Protein 2EIS (pdb70)

Structure (mmCIF, N/CA/C/O backbone):
data_2EIS
#
_entry.id   2EIS
#
_cell.length_a   105.675
_cell.length_b   105.675
_cell.length_c   105.675
_cell.angle_alpha   90.00
_cell.angle_beta   90.00
_cell.angle_gamma   90.00
#
_symmetry.space_group_name_H-M   'P 21 3'
#
loop_
_entity.id
_entity.type
_entity.pdbx_description
1 polymer 'Hypothetical protein TTHB207'
2 non-polymer 'COENZYME A'
3 water water
#
loop_
_atom_site.group_PDB
_atom_site.id
_atom_site.type_symbol
_atom_site.label_atom_id
_atom_site.label_alt_id
_atom_site.label_comp_id
_atom_site.label_asym_id
_atom_site.label_entity_id
_atom_site.label_seq_id
_atom_site.pdbx_PDB_ins_code
_atom_site.Cartn_x
_atom_site.Cartn_y
_atom_site.Cartn_z
_atom_site.occupancy
_atom_site.B_iso_or_equiv
_atom_site.auth_seq_id
_atom_site.auth_comp_id
_atom_site.auth_asym_id
_atom_site.auth_atom_id
_atom_site.pdbx_PDB_model_num
ATOM 1 N N . GLU A 1 3 ? 27.808 -11.486 15.641 1.00 58.69 3 GLU A N 1
ATOM 2 C CA . GLU A 1 3 ? 27.555 -10.194 16.342 1.00 58.47 3 GLU A CA 1
ATOM 3 C C . GLU A 1 3 ? 26.971 -9.148 15.402 1.00 56.93 3 GLU A C 1
ATOM 4 O O . GLU A 1 3 ? 27.220 -9.164 14.196 1.00 57.13 3 GLU A O 1
ATOM 10 N N . THR A 1 4 ? 26.191 -8.236 15.971 1.00 54.19 4 THR A N 1
ATOM 11 C CA . THR A 1 4 ? 25.590 -7.147 15.216 1.00 51.82 4 THR A CA 1
ATOM 12 C C . THR A 1 4 ? 26.110 -5.876 15.872 1.00 51.87 4 THR A C 1
ATOM 13 O O . THR A 1 4 ? 25.980 -5.701 17.085 1.00 51.34 4 THR A O 1
ATOM 17 N N . ARG A 1 5 ? 26.716 -5.002 15.074 1.00 51.13 5 ARG A N 1
ATOM 18 C CA . ARG A 1 5 ? 27.272 -3.763 15.599 1.00 51.58 5 ARG A CA 1
ATOM 19 C C . ARG A 1 5 ? 26.766 -2.516 14.894 1.00 51.69 5 ARG A C 1
ATOM 20 O O . ARG A 1 5 ? 26.490 -2.523 13.694 1.00 51.02 5 ARG A O 1
ATOM 36 N N . VAL A 1 7 ? 27.501 1.888 15.313 1.00 47.19 7 VAL A N 1
ATOM 37 C CA . VAL A 1 7 ? 28.195 2.962 16.014 1.00 43.46 7 VAL A CA 1
ATOM 38 C C . VAL A 1 7 ? 27.477 4.259 15.707 1.00 41.54 7 VAL A C 1
ATOM 39 O O . VAL A 1 7 ? 26.981 4.453 14.599 1.00 42.08 7 VAL A O 1
ATOM 43 N N . TYR A 1 8 ? 27.408 5.144 16.692 1.00 37.43 8 TYR A N 1
ATOM 44 C CA . TYR A 1 8 ? 26.740 6.416 16.501 1.00 35.62 8 TYR A CA 1
ATOM 45 C C . TYR A 1 8 ? 27.473 7.530 17.218 1.00 32.61 8 TYR A C 1
ATOM 46 O O . TYR A 1 8 ? 27.994 7.338 18.317 1.00 31.28 8 TYR A O 1
ATOM 55 N N . PRO A 1 9 ? 27.551 8.706 16.587 1.00 29.99 9 PRO A N 1
ATOM 56 C CA . PRO A 1 9 ? 28.211 9.842 17.226 1.00 28.10 9 PRO A CA 1
ATOM 57 C C . PRO A 1 9 ? 27.014 10.400 18.014 1.00 26.45 9 PRO A C 1
ATOM 58 O O . PRO A 1 9 ? 25.884 10.292 17.549 1.00 27.23 9 PRO A O 1
ATOM 62 N N . VAL A 1 10 ? 27.223 10.971 19.187 1.00 24.47 10 VAL A N 1
ATOM 63 C CA . VAL A 1 10 ? 26.083 11.504 19.922 1.00 24.26 10 VAL A CA 1
ATOM 64 C C . VAL A 1 10 ? 25.918 12.994 19.654 1.00 22.96 10 VAL A C 1
ATOM 65 O O . VAL A 1 10 ? 26.696 13.807 20.150 1.00 23.42 10 VAL A O 1
ATOM 69 N N . PHE A 1 11 ? 24.904 13.343 18.863 1.00 22.69 11 PHE A N 1
ATOM 70 C CA . PHE A 1 11 ? 24.639 14.743 18.528 1.00 24.59 11 PHE A CA 1
ATOM 71 C C . PHE A 1 11 ? 23.520 15.354 19.387 1.00 24.39 11 PHE A C 1
ATOM 72 O O . PHE A 1 11 ? 22.749 14.633 20.019 1.00 23.57 11 PHE A O 1
ATOM 80 N N . PRO A 1 12 ? 23.430 16.699 19.432 1.00 24.18 12 PRO A N 1
ATOM 81 C CA . PRO A 1 12 ? 22.407 17.399 20.215 1.00 23.44 12 PRO A CA 1
ATOM 82 C C . PRO A 1 12 ? 20.989 16.845 20.058 1.00 22.59 12 PRO A C 1
ATOM 83 O O . PRO A 1 12 ? 20.257 16.720 21.035 1.00 23.56 12 PRO A O 1
ATOM 87 N N . GLY A 1 13 ? 20.614 16.503 18.831 1.00 22.28 13 GLY A N 1
ATOM 88 C CA . GLY A 1 13 ? 19.276 15.987 18.573 1.00 24.01 13 GLY A CA 1
ATOM 89 C C . GLY A 1 13 ? 18.890 14.690 19.276 1.00 25.66 13 GLY A C 1
ATOM 90 O O . GLY A 1 13 ? 17.709 14.344 19.332 1.00 24.82 13 GLY A O 1
ATOM 91 N N . GLU A 1 14 ? 19.873 13.981 19.824 1.00 25.84 14 GLU A N 1
ATOM 92 C CA . GLU A 1 14 ? 19.629 12.708 20.506 1.00 26.53 14 GLU A CA 1
ATOM 93 C C . GLU A 1 14 ? 19.788 12.847 22.021 1.00 25.53 14 GLU A C 1
ATOM 94 O O . GLU A 1 14 ? 19.674 11.869 22.760 1.00 25.29 14 GLU A O 1
ATOM 100 N N . THR A 1 15 ? 20.048 14.063 22.486 1.00 24.01 15 THR A N 1
ATOM 101 C CA . THR A 1 15 ? 20.243 14.285 23.910 1.00 24.71 15 THR A CA 1
ATOM 102 C C . THR A 1 15 ? 19.034 14.857 24.635 1.00 26.51 15 THR A C 1
ATOM 103 O O . THR A 1 15 ? 18.076 15.322 24.017 1.00 25.31 15 THR A O 1
ATOM 107 N N . ASN A 1 16 ? 19.100 14.795 25.961 1.00 26.28 16 ASN A N 1
ATOM 108 C CA . ASN A 1 16 ? 18.078 15.339 26.836 1.00 25.94 16 ASN A CA 1
ATOM 109 C C . ASN A 1 16 ? 18.608 16.733 27.151 1.00 26.17 16 ASN A C 1
ATOM 110 O O . ASN A 1 16 ? 19.649 17.131 26.632 1.00 25.41 16 ASN A O 1
ATOM 115 N N . HIS A 1 17 ? 17.912 17.468 28.006 1.00 26.79 17 HIS A N 1
ATOM 116 C CA . HIS A 1 17 ? 18.346 18.814 28.366 1.00 28.32 17 HIS A CA 1
ATOM 117 C C . HIS A 1 17 ? 19.612 18.861 29.214 1.00 28.20 17 HIS A C 1
ATOM 118 O O . HIS A 1 17 ? 20.135 19.942 29.473 1.00 27.17 17 HIS A O 1
ATOM 125 N N . TYR A 1 18 ? 20.107 17.704 29.650 1.00 27.96 18 TYR A N 1
ATOM 126 C CA . TYR A 1 18 ? 21.326 17.678 30.458 1.00 28.25 18 TYR A CA 1
ATOM 127 C C . TYR A 1 18 ? 22.562 17.586 29.573 1.00 28.90 18 TYR A C 1
ATOM 128 O O . TYR A 1 18 ? 23.684 17.721 30.057 1.00 29.18 18 TYR A O 1
ATOM 137 N N . GLY A 1 19 ? 22.364 17.327 28.286 1.00 27.92 19 GLY A N 1
ATOM 138 C CA . GLY A 1 19 ? 23.507 17.205 27.398 1.00 27.52 19 GLY A CA 1
ATOM 139 C C . GLY A 1 19 ? 24.040 15.782 27.341 1.00 26.87 19 GLY A C 1
ATOM 140 O O . GLY A 1 19 ? 25.196 15.549 26.972 1.00 27.16 19 GLY A O 1
ATOM 141 N N . THR A 1 20 ? 23.206 14.821 27.726 1.00 24.31 20 THR A N 1
ATOM 142 C CA . THR A 1 20 ? 23.599 13.419 27.673 1.00 23.70 20 THR A CA 1
ATOM 143 C C . THR A 1 20 ? 22.584 12.669 26.820 1.00 23.28 20 THR A C 1
ATOM 144 O O . THR A 1 20 ? 21.454 13.134 26.642 1.00 23.48 20 THR A O 1
ATOM 148 N N . LEU A 1 21 ? 22.995 11.521 26.285 1.00 22.51 21 LEU A N 1
ATOM 149 C CA . LEU A 1 21 ? 22.130 10.696 25.449 1.00 22.50 21 LEU A CA 1
ATOM 150 C C . LEU A 1 21 ? 20.835 10.368 26.186 1.00 23.22 21 LEU A C 1
ATOM 151 O O . LEU A 1 21 ? 20.866 9.815 27.297 1.00 21.83 21 LEU A O 1
ATOM 156 N N . PHE A 1 22 ? 19.700 10.689 25.567 1.00 23.47 22 PHE A N 1
ATOM 157 C CA . PHE A 1 22 ? 18.397 10.419 26.172 1.00 21.71 22 PHE A CA 1
ATOM 158 C C . PHE A 1 22 ? 18.170 8.917 26.317 1.00 22.91 22 PHE A C 1
ATOM 159 O O . PHE A 1 22 ? 18.436 8.141 25.394 1.00 21.89 22 PHE A O 1
ATOM 167 N N . GLY A 1 23 ? 17.655 8.512 27.475 1.00 21.51 23 GLY A N 1
ATOM 168 C CA . GLY A 1 23 ? 17.410 7.101 27.719 1.00 21.52 23 GLY A CA 1
ATOM 169 C C . GLY A 1 23 ? 16.458 6.449 26.735 1.00 22.80 23 GLY A C 1
ATOM 170 O O . GLY A 1 23 ? 16.637 5.286 26.368 1.00 21.97 23 GLY A O 1
ATOM 171 N N . GLY A 1 24 ? 15.435 7.188 26.307 1.00 21.82 24 GLY A N 1
ATOM 172 C CA . GLY A 1 24 ? 14.489 6.629 25.364 1.00 21.06 24 GLY A CA 1
ATOM 173 C C . GLY A 1 24 ? 15.194 6.308 24.063 1.00 22.87 24 GLY A C 1
ATOM 174 O O . GLY A 1 24 ? 14.865 5.335 23.378 1.00 22.99 24 GLY A O 1
ATOM 175 N N . THR A 1 25 ? 16.167 7.142 23.711 1.00 21.93 25 THR A N 1
ATOM 176 C CA . THR A 1 25 ? 16.919 6.924 22.494 1.00 23.14 25 THR A CA 1
ATOM 177 C C . THR A 1 25 ? 17.825 5.690 22.614 1.00 21.60 25 THR A C 1
ATOM 178 O O . THR A 1 25 ? 17.924 4.906 21.670 1.00 22.50 25 THR A O 1
ATOM 182 N N . VAL A 1 26 ? 18.484 5.489 23.753 1.00 21.46 26 VAL A N 1
ATOM 183 C CA . VAL A 1 26 ? 19.330 4.303 23.833 1.00 22.36 26 VAL A CA 1
ATOM 184 C C . VAL A 1 26 ? 18.449 3.050 23.743 1.00 20.83 26 VAL A C 1
ATOM 185 O O . VAL A 1 26 ? 18.848 2.060 23.130 1.00 20.72 26 VAL A O 1
ATOM 189 N N . LEU A 1 27 ? 17.250 3.097 24.328 1.00 20.55 27 LEU A N 1
ATOM 190 C CA . LEU A 1 27 ? 16.343 1.945 24.284 1.00 21.57 27 LEU A CA 1
ATOM 191 C C . LEU A 1 27 ? 15.938 1.631 22.853 1.00 21.51 27 LEU A C 1
ATOM 192 O O . LEU A 1 27 ? 15.863 0.466 22.460 1.00 21.84 27 LEU A O 1
ATOM 197 N N . ALA A 1 28 ? 15.666 2.676 22.074 1.00 20.03 28 ALA A N 1
ATOM 198 C CA . ALA A 1 28 ? 15.280 2.495 20.680 1.00 19.15 28 ALA A CA 1
ATOM 199 C C . ALA A 1 28 ? 16.427 1.905 19.849 1.00 19.51 28 ALA A C 1
ATOM 200 O O . ALA A 1 28 ? 16.202 1.050 18.984 1.00 19.79 28 ALA A O 1
ATOM 202 N N . TRP A 1 29 ? 17.649 2.367 20.105 1.00 18.89 29 TRP A N 1
ATOM 203 C CA . TRP A 1 29 ? 18.813 1.872 19.373 1.00 20.19 29 TRP A CA 1
ATOM 204 C C . TRP A 1 29 ? 19.111 0.411 19.728 1.00 20.81 29 TRP A C 1
ATOM 205 O O . TRP A 1 29 ? 19.457 -0.379 18.853 1.00 19.83 29 TRP A O 1
ATOM 224 N N . ASP A 1 31 ? 16.934 -1.823 20.821 1.00 22.72 31 ASP A N 1
ATOM 225 C CA . ASP A 1 31 ? 15.888 -2.641 20.232 1.00 22.14 31 ASP A CA 1
ATOM 226 C C . ASP A 1 31 ? 16.159 -2.830 18.748 1.00 23.40 31 ASP A C 1
ATOM 227 O O . ASP A 1 31 ? 15.999 -3.932 18.220 1.00 22.33 31 ASP A O 1
ATOM 232 N N . GLN A 1 32 ? 16.559 -1.756 18.072 1.00 22.78 32 GLN A N 1
ATOM 233 C CA . GLN A 1 32 ? 16.876 -1.850 16.657 1.00 23.91 32 GLN A CA 1
ATOM 234 C C . GLN A 1 32 ? 18.002 -2.857 16.452 1.00 22.69 32 GLN A C 1
ATOM 235 O O . GLN A 1 32 ? 17.963 -3.660 15.531 1.00 20.97 32 GLN A O 1
ATOM 241 N N . ALA A 1 33 ? 19.011 -2.796 17.314 1.00 22.69 33 ALA A N 1
ATOM 242 C CA . ALA A 1 33 ? 20.141 -3.715 17.226 1.00 24.53 33 ALA A CA 1
ATOM 243 C C . ALA A 1 33 ? 19.682 -5.165 17.411 1.00 24.13 33 ALA A C 1
ATOM 244 O O . ALA A 1 33 ? 20.096 -6.054 16.667 1.00 24.24 33 ALA A O 1
ATOM 246 N N . ALA A 1 34 ? 18.834 -5.397 18.412 1.00 24.67 34 ALA A N 1
ATOM 247 C CA . ALA A 1 34 ? 18.306 -6.733 18.694 1.00 22.43 34 ALA A CA 1
ATOM 248 C C . ALA A 1 34 ? 17.442 -7.191 17.526 1.00 22.94 34 ALA A C 1
ATOM 249 O O . ALA A 1 34 ? 17.475 -8.357 17.123 1.00 23.14 34 ALA A O 1
ATOM 251 N N . PHE A 1 35 ? 16.663 -6.264 16.981 1.00 22.79 35 PHE A N 1
ATOM 252 C CA . PHE A 1 35 ? 15.795 -6.565 15.850 1.00 24.09 35 PHE A CA 1
ATOM 253 C C . PHE A 1 35 ? 16.632 -7.075 14.675 1.00 24.84 35 PHE A C 1
ATOM 254 O O . PHE A 1 35 ? 16.256 -8.038 14.006 1.00 23.04 35 PHE A O 1
ATOM 262 N N . VAL A 1 36 ? 17.768 -6.428 14.429 1.00 23.87 36 VAL A N 1
ATOM 263 C CA . VAL A 1 36 ? 18.649 -6.830 13.331 1.00 24.92 36 VAL A CA 1
ATOM 264 C C . VAL A 1 36 ? 19.296 -8.194 13.575 1.00 25.00 36 VAL A C 1
ATOM 265 O O . VAL A 1 36 ? 19.275 -9.061 12.703 1.00 25.53 36 VAL A O 1
ATOM 269 N N . ALA A 1 37 ? 19.864 -8.384 14.760 1.00 25.34 37 ALA A N 1
ATOM 270 C CA . ALA A 1 37 ? 20.498 -9.655 15.101 1.00 26.46 37 ALA A CA 1
ATOM 271 C C . ALA A 1 37 ? 19.499 -10.818 15.041 1.00 27.04 37 ALA A C 1
ATOM 272 O O . ALA A 1 37 ? 19.843 -11.917 14.598 1.00 27.34 37 ALA A O 1
ATOM 274 N N . ALA A 1 38 ? 18.265 -10.577 15.481 1.00 26.46 38 ALA A N 1
ATOM 275 C CA . ALA A 1 38 ? 17.242 -11.618 15.470 1.00 26.69 38 ALA A CA 1
ATOM 276 C C . ALA A 1 38 ? 16.816 -11.952 14.045 1.00 28.40 38 ALA A C 1
ATOM 277 O O . ALA A 1 38 ? 16.613 -13.120 13.709 1.00 26.02 38 ALA A O 1
ATOM 279 N N . THR A 1 39 ? 16.677 -10.927 13.207 1.00 28.76 39 THR A N 1
ATOM 280 C CA . THR A 1 39 ? 16.281 -11.143 11.820 1.00 30.49 39 THR A CA 1
ATOM 281 C C . THR A 1 39 ? 17.346 -11.978 11.111 1.00 31.32 39 THR A C 1
ATOM 282 O O . THR A 1 39 ? 17.031 -12.877 10.331 1.00 31.54 39 THR A O 1
ATOM 286 N N . ARG A 1 40 ? 18.607 -11.673 11.392 1.00 31.90 40 ARG A N 1
ATOM 287 C CA . ARG A 1 40 ? 19.724 -12.391 10.794 1.00 35.47 40 ARG A CA 1
ATOM 288 C C . ARG A 1 40 ? 19.701 -13.874 11.149 1.00 36.33 40 ARG A C 1
ATOM 289 O O . ARG A 1 40 ? 20.023 -14.726 10.323 1.00 36.80 40 ARG A O 1
ATOM 297 N N . HIS A 1 41 ? 19.333 -14.182 12.385 1.00 36.79 41 HIS A N 1
ATOM 298 C CA . HIS A 1 41 ? 19.292 -15.569 12.815 1.00 36.32 41 HIS A CA 1
ATOM 299 C C . HIS A 1 41 ? 18.072 -16.307 12.285 1.00 34.54 41 HIS A C 1
ATOM 300 O O . HIS A 1 41 ? 18.194 -17.393 11.728 1.00 33.98 41 HIS A O 1
ATOM 307 N N . ALA A 1 42 ? 16.897 -15.712 12.464 1.00 34.04 42 ALA A N 1
ATOM 308 C CA . ALA A 1 42 ? 15.647 -16.328 12.030 1.00 33.30 42 ALA A CA 1
ATOM 309 C C . ALA A 1 42 ? 15.465 -16.388 10.523 1.00 34.02 42 ALA A C 1
ATOM 310 O O . ALA A 1 42 ? 14.745 -17.251 10.015 1.00 32.53 42 ALA A O 1
ATOM 312 N N . ARG A 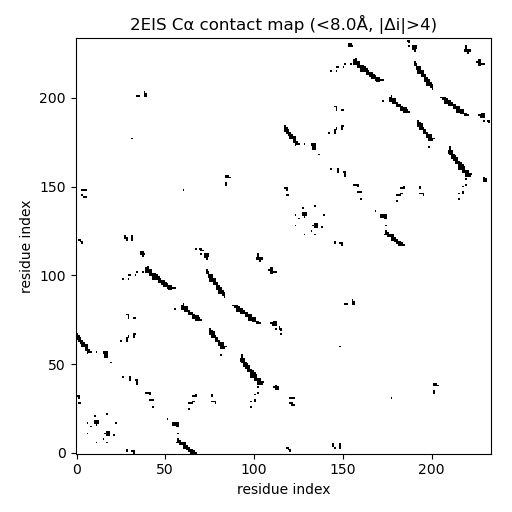1 43 ? 16.104 -15.470 9.806 1.00 33.48 43 ARG A N 1
ATOM 313 C CA . ARG A 1 43 ? 15.976 -15.431 8.356 1.00 34.45 43 ARG A CA 1
ATOM 314 C C . ARG A 1 43 ? 14.510 -15.218 7.973 1.00 34.00 43 ARG A C 1
ATOM 315 O O . ARG A 1 43 ? 14.033 -15.739 6.964 1.00 33.21 43 ARG A O 1
ATOM 323 N N . LYS A 1 44 ? 13.795 -14.459 8.798 1.00 32.58 44 LYS A N 1
ATOM 324 C CA . LYS A 1 44 ? 12.399 -14.144 8.533 1.00 32.94 44 LYS A CA 1
ATOM 325 C C . LYS A 1 44 ? 11.981 -12.941 9.369 1.00 30.94 44 LYS A C 1
ATOM 326 O O . LYS A 1 44 ? 12.777 -12.404 10.139 1.00 29.65 44 LYS A O 1
ATOM 332 N N . LYS A 1 45 ? 10.737 -12.509 9.210 1.00 29.20 45 LYS A N 1
ATOM 333 C CA . LYS A 1 45 ? 10.250 -11.362 9.960 1.00 29.95 45 LYS A CA 1
ATOM 334 C C . LYS A 1 45 ? 10.160 -11.656 11.453 1.00 29.41 45 LYS A C 1
ATOM 335 O O . LYS A 1 45 ? 9.721 -12.738 11.854 1.00 28.24 45 LYS A O 1
ATOM 341 N N . VAL A 1 46 ? 10.581 -10.688 12.265 1.00 27.96 46 VAL A N 1
ATOM 342 C CA . VAL A 1 46 ? 10.538 -10.817 13.717 1.00 27.85 46 VAL A CA 1
ATOM 343 C C . VAL A 1 46 ? 9.921 -9.576 14.359 1.00 27.69 46 VAL A C 1
ATOM 344 O O . VAL A 1 46 ? 9.828 -8.516 13.732 1.00 28.04 46 VAL A O 1
ATOM 348 N N . VAL A 1 47 ? 9.493 -9.724 15.609 1.00 25.79 47 VAL A N 1
ATOM 349 C CA . VAL A 1 47 ? 8.908 -8.628 16.374 1.00 24.18 47 VAL A CA 1
ATOM 350 C C . VAL A 1 47 ? 9.449 -8.706 17.787 1.00 23.87 47 VAL A C 1
ATOM 351 O O . VAL A 1 47 ? 9.837 -9.784 18.246 1.00 24.00 47 VAL A O 1
ATOM 355 N N . THR A 1 48 ? 9.498 -7.568 18.471 1.00 22.67 48 THR A N 1
ATOM 356 C CA . THR A 1 48 ? 9.966 -7.546 19.848 1.00 23.17 48 THR A CA 1
ATOM 357 C C . THR A 1 48 ? 8.757 -7.867 20.726 1.00 22.47 48 THR A C 1
ATOM 358 O O . THR A 1 48 ? 7.713 -7.245 20.580 1.00 21.67 48 THR A O 1
ATOM 362 N N . VAL A 1 49 ? 8.889 -8.834 21.628 1.00 22.12 49 VAL A N 1
ATOM 363 C CA . VAL A 1 49 ? 7.766 -9.179 22.490 1.00 23.21 49 VAL A CA 1
ATOM 364 C C . VAL A 1 49 ? 8.067 -8.862 23.935 1.00 24.08 49 VAL A C 1
ATOM 365 O O . VAL A 1 49 ? 7.164 -8.663 24.747 1.00 25.56 49 VAL A O 1
ATOM 369 N N . HIS A 1 50 ? 9.348 -8.772 24.255 1.00 24.23 50 HIS A N 1
ATOM 370 C CA . HIS A 1 50 ? 9.726 -8.548 25.634 1.00 24.43 50 HIS A CA 1
ATOM 371 C C . HIS A 1 50 ? 11.106 -7.935 25.778 1.00 24.62 50 HIS A C 1
ATOM 372 O O . HIS A 1 50 ? 11.992 -8.170 24.962 1.00 24.95 50 HIS A O 1
ATOM 379 N N . ALA A 1 51 ? 11.271 -7.147 26.829 1.00 25.25 51 ALA A N 1
ATOM 380 C CA . ALA A 1 51 ? 12.554 -6.538 27.143 1.00 28.43 51 ALA A CA 1
ATOM 381 C C . ALA A 1 51 ? 12.706 -6.670 28.654 1.00 30.48 51 ALA A C 1
ATOM 382 O O . ALA A 1 51 ? 11.739 -6.498 29.397 1.00 28.57 51 ALA A O 1
ATOM 384 N N . ASP A 1 52 ? 13.902 -7.001 29.120 1.00 33.92 52 ASP A N 1
ATOM 385 C CA . ASP A 1 52 ? 14.107 -7.096 30.559 1.00 36.72 52 ASP A CA 1
ATOM 386 C C . ASP A 1 52 ? 15.493 -6.656 30.973 1.00 36.87 52 ASP A C 1
ATOM 387 O O . ASP A 1 52 ? 16.414 -6.580 30.163 1.00 39.91 52 ASP A O 1
ATOM 392 N N . ALA A 1 53 ? 15.621 -6.339 32.251 1.00 37.33 53 ALA A N 1
ATOM 393 C CA . ALA A 1 53 ? 16.884 -5.935 32.831 1.00 36.71 53 ALA A CA 1
ATOM 394 C C . ALA A 1 53 ? 17.733 -4.960 32.015 1.00 36.98 53 ALA A C 1
ATOM 395 O O . ALA A 1 53 ? 18.889 -5.267 31.685 1.00 38.03 53 ALA A O 1
ATOM 397 N N . VAL A 1 54 ? 17.179 -3.799 31.676 1.00 32.34 54 VAL A N 1
ATOM 398 C CA . VAL A 1 54 ? 17.979 -2.812 30.969 1.00 29.78 54 VAL A CA 1
ATOM 399 C C . VAL A 1 54 ? 18.571 -1.919 32.055 1.00 28.28 54 VAL A C 1
ATOM 400 O O . VAL A 1 54 ? 17.836 -1.324 32.840 1.00 27.82 54 VAL A O 1
ATOM 404 N N . ASP A 1 55 ? 19.896 -1.847 32.126 1.00 25.33 55 ASP A N 1
ATOM 405 C CA . ASP A 1 55 ? 20.530 -1.008 33.130 1.00 25.85 55 ASP A CA 1
ATOM 406 C C . ASP A 1 55 ? 21.313 0.128 32.490 1.00 25.40 55 ASP A C 1
ATOM 407 O O . ASP A 1 55 ? 22.083 -0.089 31.551 1.00 23.69 55 ASP A O 1
ATOM 412 N N . PHE A 1 56 ? 21.097 1.337 32.994 1.00 25.25 56 PHE A N 1
ATOM 413 C CA . PHE A 1 56 ? 21.808 2.510 32.502 1.00 26.63 56 PHE A CA 1
ATOM 414 C C . PHE A 1 56 ? 22.832 2.784 33.589 1.00 27.66 56 PHE A C 1
ATOM 415 O O . PHE A 1 56 ? 22.533 3.416 34.601 1.00 28.17 56 PHE A O 1
ATOM 423 N N . LYS A 1 57 ? 24.042 2.285 33.370 1.00 27.82 57 LYS A N 1
ATOM 424 C CA . LYS A 1 57 ? 25.123 2.407 34.334 1.00 30.45 57 LYS A CA 1
ATOM 425 C C . LYS A 1 57 ? 25.841 3.737 34.373 1.00 29.65 57 LYS A C 1
ATOM 426 O O . LYS A 1 57 ? 26.095 4.275 35.448 1.00 31.13 57 LYS A O 1
ATOM 432 N N . ARG A 1 58 ? 26.178 4.269 33.207 1.00 29.43 58 ARG A N 1
ATOM 433 C CA . ARG A 1 58 ? 26.889 5.536 33.154 1.00 29.20 58 ARG A CA 1
ATOM 434 C C . ARG A 1 58 ? 26.314 6.451 32.076 1.00 27.89 58 ARG A C 1
ATOM 435 O O . ARG A 1 58 ? 25.842 5.986 31.040 1.00 27.02 58 ARG A O 1
ATOM 443 N N . PRO A 1 59 ? 26.335 7.771 32.317 1.00 27.35 59 PRO A N 1
ATOM 444 C CA . PRO A 1 59 ? 25.802 8.721 31.336 1.00 27.90 59 PRO A CA 1
ATOM 445 C C . PRO A 1 59 ? 26.652 8.783 30.072 1.00 27.74 59 PRO A C 1
ATOM 446 O O . PRO A 1 59 ? 27.855 8.522 30.109 1.00 27.51 59 PRO A O 1
ATOM 450 N N . VA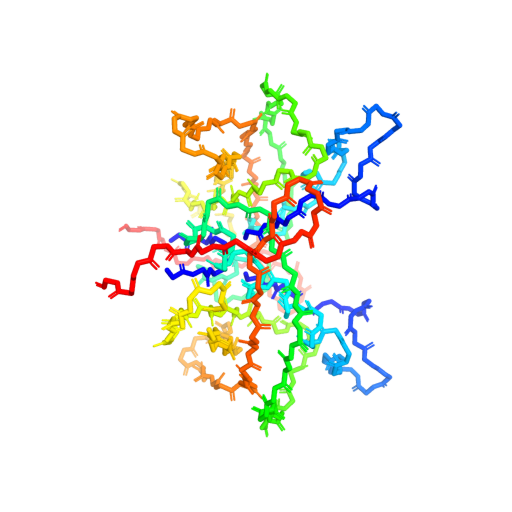L A 1 60 ? 26.010 9.099 28.952 1.00 27.19 60 VAL A N 1
ATOM 451 C CA . VAL A 1 60 ? 26.706 9.212 27.675 1.00 26.49 60 VAL A CA 1
ATOM 452 C C . VAL A 1 60 ? 26.683 10.679 27.263 1.00 26.74 60 VAL A C 1
ATOM 453 O O . VAL A 1 60 ? 25.656 11.205 26.834 1.00 24.61 60 VAL A O 1
ATOM 457 N N . PRO A 1 61 ? 27.828 11.361 27.389 1.00 27.00 61 PRO A N 1
ATOM 458 C CA . PRO A 1 61 ? 27.936 12.777 27.037 1.00 25.82 61 PRO A CA 1
ATOM 459 C C . PRO A 1 61 ? 27.782 13.139 25.565 1.00 25.25 61 PRO A C 1
ATOM 460 O O . PRO A 1 61 ? 28.059 12.344 24.667 1.00 23.67 61 PRO A O 1
ATOM 464 N N . LEU A 1 62 ? 27.329 14.366 25.343 1.00 26.00 62 LEU A N 1
ATOM 465 C CA . LEU A 1 62 ? 27.154 14.904 24.003 1.00 25.79 62 LEU A CA 1
ATOM 466 C C . LEU A 1 62 ? 28.532 14.771 23.343 1.00 25.42 62 LEU A C 1
ATOM 467 O O . LEU A 1 62 ? 29.548 15.045 23.983 1.00 24.84 62 LEU A O 1
ATOM 472 N N . GLY A 1 63 ? 28.569 14.335 22.089 1.00 24.96 63 GLY A N 1
ATOM 473 C CA . GLY A 1 63 ? 29.839 14.213 21.388 1.00 25.91 63 GLY A CA 1
ATOM 474 C C . GLY A 1 63 ? 30.572 12.895 21.552 1.00 28.14 63 GLY A C 1
ATOM 475 O O . GLY A 1 63 ? 31.617 12.675 20.942 1.00 28.29 63 GLY A O 1
ATOM 476 N N . ALA A 1 64 ? 30.038 12.010 22.381 1.00 27.13 64 ALA A N 1
ATOM 477 C CA . ALA A 1 64 ? 30.679 10.723 22.576 1.00 27.88 64 ALA A CA 1
ATOM 478 C C . ALA A 1 64 ? 30.361 9.831 21.393 1.00 28.40 64 ALA A C 1
ATOM 479 O O . ALA A 1 64 ? 29.383 10.060 20.674 1.00 27.78 64 ALA A O 1
ATOM 481 N N . ILE A 1 65 ? 31.208 8.830 21.181 1.00 27.15 65 ILE A N 1
ATOM 482 C CA . ILE A 1 65 ? 30.986 7.853 20.131 1.00 26.85 65 ILE A CA 1
ATOM 483 C C . ILE A 1 65 ? 30.578 6.601 20.899 1.00 26.81 65 ILE A C 1
ATOM 484 O O . ILE A 1 65 ? 31.269 6.188 21.834 1.00 26.10 65 ILE A O 1
ATOM 489 N N . VAL A 1 66 ? 29.447 6.010 20.534 1.00 25.97 66 VAL A N 1
ATOM 490 C CA . VAL A 1 66 ? 28.995 4.812 21.226 1.00 26.11 66 VAL A CA 1
ATOM 491 C C . VAL A 1 66 ? 28.880 3.647 20.264 1.00 26.30 66 VAL A C 1
ATOM 492 O O . VAL A 1 66 ? 28.578 3.820 19.079 1.00 27.12 66 VAL A O 1
ATOM 496 N N . GLU A 1 67 ? 29.140 2.453 20.771 1.00 25.61 67 GLU A N 1
ATOM 497 C CA . GLU A 1 67 ? 29.039 1.272 19.941 1.00 26.85 67 GLU A CA 1
ATOM 498 C C . GLU A 1 67 ? 28.053 0.318 20.588 1.00 26.54 67 GLU A C 1
ATOM 499 O O . GLU A 1 67 ? 28.134 0.029 21.782 1.00 25.56 67 GLU A O 1
ATOM 505 N N . LEU A 1 68 ? 27.103 -0.140 19.790 1.00 26.84 68 LEU A N 1
ATOM 506 C CA . LEU A 1 68 ? 26.086 -1.071 20.242 1.00 27.53 68 LEU A CA 1
ATOM 507 C C . LEU A 1 68 ? 26.482 -2.440 19.725 1.00 27.83 68 LEU A C 1
ATOM 508 O O . LEU A 1 68 ? 26.835 -2.577 18.555 1.00 27.49 68 LEU A O 1
ATOM 513 N N . VAL A 1 69 ? 26.444 -3.448 20.591 1.00 26.85 69 VAL A N 1
ATOM 514 C CA . VAL A 1 69 ? 26.768 -4.800 20.162 1.00 27.78 69 VAL A CA 1
ATOM 515 C C . VAL A 1 69 ? 25.658 -5.733 20.626 1.00 26.80 69 VAL A C 1
ATOM 516 O O . VAL A 1 69 ? 25.369 -5.831 21.816 1.00 26.93 69 VAL A O 1
ATOM 520 N N . ALA A 1 70 ? 25.020 -6.400 19.673 1.00 26.45 70 ALA A N 1
ATOM 521 C CA . ALA A 1 70 ? 23.937 -7.319 19.992 1.00 27.52 70 ALA A CA 1
ATOM 522 C C . ALA A 1 70 ? 24.376 -8.753 19.726 1.00 28.74 70 ALA A C 1
ATOM 523 O O . ALA A 1 70 ? 24.959 -9.051 18.681 1.00 26.93 70 ALA A O 1
ATOM 525 N N . ARG A 1 71 ? 24.101 -9.632 20.684 1.00 29.35 71 ARG A N 1
ATOM 526 C CA . ARG A 1 71 ? 24.456 -11.032 20.556 1.00 32.02 71 ARG A CA 1
ATOM 527 C C . ARG A 1 71 ? 23.315 -11.955 20.992 1.00 31.64 71 ARG A C 1
ATOM 528 O O . ARG A 1 71 ? 22.708 -11.774 22.054 1.00 28.46 71 ARG A O 1
ATOM 536 N N . LEU A 1 72 ? 23.029 -12.939 20.145 1.00 31.92 72 LEU A N 1
ATOM 537 C CA . LEU A 1 72 ? 21.994 -13.930 20.398 1.00 34.60 72 LEU A CA 1
ATOM 538 C C . LEU A 1 72 ? 22.492 -14.779 21.571 1.00 35.22 72 LEU A C 1
ATOM 539 O O . LEU A 1 72 ? 23.563 -15.375 21.494 1.00 35.92 72 LEU A O 1
ATOM 544 N N . LYS A 1 73 ? 21.723 -14.825 22.655 1.00 35.74 73 LYS A N 1
ATOM 545 C CA . LYS A 1 73 ? 22.128 -15.576 23.840 1.00 36.38 73 LYS A CA 1
ATOM 546 C C . LYS A 1 73 ? 21.454 -16.924 23.998 1.00 37.68 73 LYS A C 1
ATOM 547 O O . LYS A 1 73 ? 22.038 -17.854 24.550 1.00 37.67 73 LYS A O 1
ATOM 553 N N . GLU A 1 74 ? 20.219 -17.031 23.531 1.00 38.54 74 GLU A N 1
ATOM 554 C CA . GLU A 1 74 ? 19.503 -18.289 23.637 1.00 39.05 74 GLU A CA 1
ATOM 555 C C . GLU A 1 74 ? 18.327 -18.316 22.682 1.00 37.36 74 GLU A C 1
ATOM 556 O O . GLU A 1 74 ? 17.803 -17.271 22.290 1.00 36.90 74 GLU A O 1
ATOM 562 N N . VAL A 1 75 ? 17.924 -19.522 22.306 1.00 34.58 75 VAL A N 1
ATOM 563 C CA . VAL A 1 75 ? 16.820 -19.711 21.385 1.00 34.27 75 VAL A CA 1
ATOM 564 C C . VAL A 1 75 ? 15.840 -20.742 21.923 1.00 34.43 75 VAL A C 1
ATOM 565 O O . VAL A 1 75 ? 16.250 -21.764 22.466 1.00 33.17 75 VAL A O 1
ATOM 569 N N . GLY A 1 76 ? 14.549 -20.459 21.775 1.00 33.71 76 GLY A N 1
ATOM 570 C CA . GLY A 1 76 ? 13.522 -21.385 22.223 1.00 34.48 76 GLY A CA 1
ATOM 571 C C . GLY A 1 76 ? 13.021 -22.098 20.985 1.00 33.45 76 GLY A C 1
ATOM 572 O O . GLY A 1 76 ? 13.766 -22.851 20.362 1.00 34.54 76 GLY A O 1
ATOM 573 N N . ARG A 1 77 ? 11.767 -21.865 20.617 1.00 32.98 77 ARG A N 1
ATOM 574 C CA . ARG A 1 77 ? 11.219 -22.472 19.411 1.00 33.32 77 ARG A CA 1
ATOM 575 C C . ARG A 1 77 ? 11.055 -21.390 18.344 1.00 32.06 77 ARG A C 1
ATOM 576 O O . ARG A 1 77 ? 11.614 -21.489 17.254 1.00 32.65 77 ARG A O 1
ATOM 584 N N . THR A 1 78 ? 10.282 -20.358 18.662 1.00 30.74 78 THR A N 1
ATOM 585 C CA . THR A 1 78 ? 10.075 -19.263 17.724 1.00 29.13 78 THR A CA 1
ATOM 586 C C . THR A 1 78 ? 10.675 -17.982 18.297 1.00 29.60 78 THR A C 1
ATOM 587 O O . THR A 1 78 ? 10.778 -16.973 17.601 1.00 28.18 78 THR A O 1
ATOM 591 N N . SER A 1 79 ? 11.082 -18.040 19.565 1.00 29.17 79 SER A N 1
ATOM 592 C CA . SER A 1 79 ? 11.637 -16.877 20.244 1.00 28.58 79 SER A CA 1
ATOM 593 C C . SER A 1 79 ? 13.159 -16.888 20.358 1.00 28.35 79 SER A C 1
ATOM 594 O O . SER A 1 79 ? 13.797 -17.939 20.311 1.00 28.32 79 SER A O 1
ATOM 605 N N . ARG A 1 81 ? 16.464 -14.686 22.504 1.00 25.56 81 ARG A N 1
ATOM 606 C CA . ARG A 1 81 ? 16.849 -13.705 23.501 1.00 25.70 81 ARG A CA 1
ATOM 607 C C . ARG A 1 81 ? 18.176 -13.106 23.064 1.00 26.26 81 ARG A C 1
ATOM 608 O O . ARG A 1 81 ? 19.160 -13.825 22.861 1.00 26.15 81 ARG A O 1
ATOM 616 N N . VAL A 1 82 ? 18.186 -11.789 22.900 1.00 25.12 82 VAL A N 1
ATOM 617 C CA . VAL A 1 82 ? 19.378 -11.070 22.477 1.00 25.42 82 VAL A CA 1
ATOM 618 C C . VAL A 1 82 ? 19.823 -10.097 23.552 1.00 25.70 82 VAL A C 1
ATOM 619 O O . VAL A 1 82 ? 19.013 -9.341 24.101 1.00 24.13 82 VAL A O 1
ATOM 623 N N . GLU A 1 83 ? 21.117 -10.123 23.848 1.00 25.56 83 GLU A N 1
ATOM 624 C CA . GLU A 1 83 ? 21.694 -9.223 24.828 1.00 26.23 83 GLU A CA 1
ATOM 625 C C . GLU A 1 83 ? 22.328 -8.076 24.047 1.00 25.92 83 GLU A C 1
ATOM 626 O O . GLU A 1 83 ? 23.050 -8.307 23.074 1.00 24.69 83 GLU A O 1
ATOM 632 N N . VAL A 1 84 ? 22.057 -6.844 24.464 1.00 24.69 84 VAL A N 1
ATOM 633 C CA . VAL A 1 84 ? 22.627 -5.685 23.800 1.00 23.02 84 VAL A CA 1
ATOM 634 C C . VAL A 1 84 ? 23.409 -4.837 24.799 1.00 24.75 84 VAL A C 1
ATOM 635 O O . VAL A 1 84 ? 22.932 -4.548 25.900 1.00 23.92 84 VAL A O 1
ATOM 639 N N . GLU A 1 85 ? 24.620 -4.452 24.411 1.00 24.83 85 GLU A N 1
ATOM 640 C CA . GLU A 1 85 ? 25.468 -3.624 25.253 1.00 26.78 85 GLU A CA 1
ATOM 641 C C . GLU A 1 85 ? 25.780 -2.337 24.504 1.00 26.39 85 GLU A C 1
ATOM 642 O O . GLU A 1 85 ? 25.892 -2.335 23.278 1.00 26.69 85 GLU A O 1
ATOM 656 N N . TRP A 1 87 ? 28.597 0.621 24.496 1.00 24.65 87 TRP A N 1
ATOM 657 C CA . TRP A 1 87 ? 29.883 1.094 24.991 1.00 26.42 87 TRP A CA 1
ATOM 658 C C . TRP A 1 87 ? 30.176 2.468 24.439 1.00 26.32 87 TRP A C 1
ATOM 659 O O . TRP A 1 87 ? 29.818 2.768 23.306 1.00 25.48 87 TRP A O 1
ATOM 670 N N . VAL A 1 88 ? 30.818 3.313 25.233 1.00 26.80 88 VAL A N 1
ATOM 671 C CA . VAL A 1 88 ? 31.203 4.602 24.704 1.00 29.17 88 VAL A CA 1
ATOM 672 C C . VAL A 1 88 ? 32.707 4.447 24.502 1.00 31.70 88 VAL A C 1
ATOM 673 O O . VAL A 1 88 ? 33.427 3.989 25.392 1.00 29.42 88 VAL A O 1
ATOM 677 N N . GLU A 1 89 ? 33.169 4.783 23.307 1.00 35.38 89 GLU A N 1
ATOM 678 C CA . GLU A 1 89 ? 34.580 4.668 22.984 1.00 40.91 89 GLU A CA 1
ATOM 679 C C . GLU A 1 89 ? 35.270 6.016 22.922 1.00 42.52 89 GLU A C 1
ATOM 680 O O . GLU A 1 89 ? 35.124 6.754 21.950 1.00 42.75 89 GLU A O 1
ATOM 686 N N . PRO A 1 90 ? 36.023 6.364 23.975 1.00 45.99 90 PRO A N 1
ATOM 687 C CA . PRO A 1 90 ? 36.732 7.646 24.001 1.00 47.98 90 PRO A CA 1
ATOM 688 C C . PRO A 1 90 ? 37.650 7.808 22.790 1.00 49.56 90 PRO A C 1
ATOM 689 O O . PRO A 1 90 ? 38.152 6.828 22.240 1.00 48.49 90 PRO A O 1
ATOM 693 N N . VAL A 1 91 ? 37.861 9.050 22.374 1.00 52.35 91 VAL A N 1
ATOM 694 C CA . VAL A 1 91 ? 38.702 9.316 21.219 1.00 54.93 91 VAL A CA 1
ATOM 695 C C . VAL A 1 91 ? 40.076 9.849 21.616 1.00 56.70 91 VAL A C 1
ATOM 696 O O . VAL A 1 91 ? 41.077 9.532 20.975 1.00 56.86 91 VAL A O 1
ATOM 700 N N . LYS A 1 92 ? 40.124 10.648 22.677 1.00 59.18 92 LYS A N 1
ATOM 701 C CA . LYS A 1 92 ? 41.383 11.213 23.141 1.00 62.46 92 LYS A CA 1
ATOM 702 C C . LYS A 1 92 ? 42.266 10.143 23.766 1.00 63.96 92 LYS A C 1
ATOM 703 O O . LYS A 1 92 ? 41.806 9.348 24.586 1.00 63.89 92 LYS A O 1
ATOM 709 N N . GLU A 1 93 ? 43.536 10.125 23.374 1.00 65.81 93 GLU A N 1
ATOM 710 C CA . GLU A 1 93 ? 44.474 9.147 23.907 1.00 67.81 93 GLU A CA 1
ATOM 711 C C . GLU A 1 93 ? 44.449 9.160 25.431 1.00 67.45 93 GLU A C 1
ATOM 712 O O . GLU A 1 93 ? 44.291 10.211 26.050 1.00 66.99 93 GLU A O 1
ATOM 718 N N . GLY A 1 94 ? 44.598 7.981 26.026 1.00 67.60 94 GLY A N 1
ATOM 719 C CA . GLY A 1 94 ? 44.580 7.870 27.472 1.00 67.10 94 GLY A CA 1
ATOM 720 C C . GLY A 1 94 ? 43.279 7.255 27.954 1.00 67.11 94 GLY A C 1
ATOM 721 O O . GLY A 1 94 ? 43.279 6.211 28.609 1.00 67.24 94 GLY A O 1
ATOM 722 N N . GLU A 1 95 ? 42.168 7.905 27.621 1.00 66.03 95 GLU A N 1
ATOM 723 C CA . GLU A 1 95 ? 40.843 7.437 28.013 1.00 64.51 95 GLU A CA 1
ATOM 724 C C . GLU A 1 95 ? 40.569 6.040 27.469 1.00 61.49 95 GLU A C 1
ATOM 725 O O . GLU A 1 95 ? 41.109 5.655 26.435 1.00 61.34 95 GLU A O 1
ATOM 731 N N . GLU A 1 96 ? 39.732 5.281 28.172 1.00 58.44 96 GLU A N 1
ATOM 732 C CA . GLU A 1 96 ? 39.393 3.928 27.741 1.00 55.25 96 GLU A CA 1
ATOM 733 C C . GLU A 1 96 ? 37.882 3.760 27.613 1.00 51.86 96 GLU A C 1
ATOM 734 O O . GLU A 1 96 ? 37.106 4.531 28.185 1.00 50.34 96 GLU A O 1
ATOM 740 N N . ALA A 1 97 ? 37.477 2.744 26.858 1.00 47.81 97 ALA A N 1
ATOM 741 C CA . ALA A 1 97 ? 36.070 2.450 26.629 1.00 44.72 97 ALA A CA 1
ATOM 742 C C . ALA A 1 97 ? 35.392 1.908 27.883 1.00 42.71 97 ALA A C 1
ATOM 743 O O . ALA A 1 97 ? 36.003 1.178 28.664 1.00 42.68 97 ALA A O 1
ATOM 745 N N . TYR A 1 98 ? 34.128 2.272 28.077 1.00 38.52 98 TYR A N 1
ATOM 746 C CA . TYR A 1 98 ? 33.379 1.792 29.228 1.00 35.78 98 TYR A CA 1
ATOM 747 C C . TYR A 1 98 ? 31.956 1.416 28.837 1.00 34.30 98 TYR A C 1
ATOM 748 O O . TYR A 1 98 ? 31.385 1.978 27.903 1.00 32.78 98 TYR A O 1
ATOM 757 N N . LEU A 1 99 ? 31.397 0.452 29.558 1.00 32.55 99 LEU A N 1
ATOM 758 C CA . LEU A 1 99 ? 30.040 -0.006 29.306 1.00 31.17 99 LEU A CA 1
ATOM 759 C C . LEU A 1 99 ? 29.093 1.036 29.884 1.00 29.12 99 LEU A C 1
ATOM 760 O O . LEU A 1 99 ? 29.142 1.335 31.077 1.00 28.57 99 LEU A O 1
ATOM 765 N N . ALA A 1 100 ? 28.247 1.604 29.030 1.00 26.72 100 ALA A N 1
ATOM 766 C CA . ALA A 1 100 ? 27.297 2.620 29.464 1.00 24.34 100 ALA A CA 1
ATOM 767 C C . ALA A 1 100 ? 25.950 2.017 29.820 1.00 22.81 100 ALA A C 1
ATOM 768 O O . ALA A 1 100 ? 25.299 2.452 30.767 1.00 22.79 100 ALA A O 1
ATOM 770 N N . ALA A 1 101 ? 25.528 1.027 29.043 1.00 22.22 101 ALA A N 1
ATOM 771 C CA . ALA A 1 101 ? 24.246 0.383 29.268 1.00 22.47 101 ALA A CA 1
ATOM 772 C C . ALA A 1 101 ? 24.227 -1.022 28.685 1.00 23.25 101 ALA A C 1
ATOM 773 O O . ALA A 1 101 ? 25.016 -1.354 27.795 1.00 22.86 101 ALA A O 1
ATOM 775 N N . ARG A 1 102 ? 23.313 -1.838 29.197 1.00 22.29 102 ARG A N 1
ATOM 776 C CA . ARG A 1 102 ? 23.147 -3.205 28.736 1.00 24.76 102 ARG A CA 1
ATOM 777 C C . ARG A 1 102 ? 21.712 -3.645 28.996 1.00 24.73 102 ARG A C 1
ATOM 778 O O . ARG A 1 102 ? 21.091 -3.228 29.977 1.00 25.20 102 ARG A O 1
ATOM 786 N N . GLY A 1 103 ? 21.182 -4.470 28.102 1.00 24.71 103 GLY A N 1
ATOM 787 C CA . GLY A 1 103 ? 19.825 -4.949 28.269 1.00 25.73 103 GLY A CA 1
ATOM 788 C C . GLY A 1 103 ? 19.549 -6.212 27.484 1.00 25.43 103 GLY A C 1
ATOM 789 O O . GLY A 1 103 ? 20.310 -6.573 26.584 1.00 25.43 103 GLY A O 1
ATOM 790 N N . GLY A 1 104 ? 18.455 -6.880 27.833 1.00 24.69 104 GLY A N 1
ATOM 791 C CA . GLY A 1 104 ? 18.065 -8.101 27.155 1.00 24.67 104 GLY A CA 1
ATOM 792 C C . GLY A 1 104 ? 16.724 -7.929 26.470 1.00 24.40 104 GLY A C 1
ATOM 793 O O . GLY A 1 104 ? 15.829 -7.261 26.988 1.00 26.01 104 GLY A O 1
ATOM 794 N N . PHE A 1 105 ? 16.585 -8.530 25.298 1.00 23.19 105 PHE A N 1
ATOM 795 C CA . PHE A 1 105 ? 15.359 -8.433 24.524 1.00 22.65 105 PHE A CA 1
ATOM 796 C C . PHE A 1 105 ? 14.970 -9.808 24.021 1.00 23.34 105 PHE A C 1
ATOM 797 O O . PHE A 1 105 ? 15.834 -10.635 23.736 1.00 22.64 105 PHE A O 1
ATOM 805 N N . VAL A 1 106 ? 13.668 -10.058 23.936 1.00 23.71 106 VAL A N 1
ATOM 806 C CA . VAL A 1 106 ? 13.179 -11.318 23.405 1.00 22.75 106 VAL A CA 1
ATOM 807 C C . VAL A 1 106 ? 12.401 -10.979 22.139 1.00 23.27 106 VAL A C 1
ATOM 808 O O . VAL A 1 106 ? 11.464 -10.170 22.164 1.00 23.41 106 VAL A O 1
ATOM 812 N N . LEU A 1 107 ? 12.804 -11.589 21.031 1.00 22.50 107 LEU A N 1
ATOM 813 C CA . LEU A 1 107 ? 12.163 -11.361 19.742 1.00 23.85 107 LEU A CA 1
ATOM 814 C C . LEU A 1 107 ? 11.532 -12.666 19.283 1.00 23.20 107 LEU A C 1
ATOM 815 O O . LEU A 1 107 ? 12.027 -13.749 19.603 1.00 22.72 107 LEU A O 1
ATOM 820 N N . VAL A 1 108 ? 10.453 -12.553 18.515 1.00 22.61 108 VAL A N 1
ATOM 821 C CA . VAL A 1 108 ? 9.737 -13.710 18.001 1.00 23.01 108 VAL A CA 1
ATOM 822 C C . VAL A 1 108 ? 9.612 -13.656 16.482 1.00 24.23 108 VAL A C 1
ATOM 823 O O . VAL A 1 108 ? 9.192 -12.638 15.923 1.00 23.42 108 VAL A O 1
ATOM 827 N N . ALA A 1 109 ? 9.977 -14.747 15.815 1.00 23.27 109 ALA A N 1
ATOM 828 C CA . ALA A 1 109 ? 9.868 -14.798 14.364 1.00 26.08 109 ALA A CA 1
ATOM 829 C C . ALA A 1 109 ? 8.417 -15.115 14.040 1.00 28.14 109 ALA A C 1
ATOM 830 O O . ALA A 1 109 ? 7.771 -15.879 14.758 1.00 27.13 109 ALA A O 1
ATOM 832 N N . VAL A 1 110 ? 7.897 -14.523 12.970 1.00 30.10 110 VAL A N 1
ATOM 833 C CA . VAL A 1 110 ? 6.510 -14.755 12.585 1.00 33.34 110 VAL A CA 1
ATOM 834 C C . VAL A 1 110 ? 6.393 -15.004 11.091 1.00 36.86 110 VAL A C 1
ATOM 835 O O . VAL A 1 110 ? 7.244 -14.567 10.313 1.00 37.35 110 VAL A O 1
ATOM 839 N N . ASP A 1 111 ? 5.341 -15.711 10.691 1.00 40.09 111 ASP A N 1
ATOM 840 C CA . ASP A 1 111 ? 5.130 -15.994 9.281 1.00 44.55 111 ASP A CA 1
ATOM 841 C C . ASP A 1 111 ? 4.427 -14.803 8.643 1.00 47.20 111 ASP A C 1
ATOM 842 O O . ASP A 1 111 ? 4.173 -13.797 9.307 1.00 46.11 111 ASP A O 1
ATOM 847 N N . GLU A 1 112 ? 4.115 -14.917 7.357 1.00 50.89 112 GLU A N 1
ATOM 848 C CA . GLU A 1 112 ? 3.461 -13.836 6.636 1.00 55.02 112 GLU A CA 1
ATOM 849 C C . GLU A 1 112 ? 2.104 -13.518 7.249 1.00 56.20 112 GLU A C 1
ATOM 850 O O . GLU A 1 112 ? 1.579 -12.417 7.089 1.00 56.44 112 GLU A O 1
ATOM 856 N N . ARG A 1 113 ? 1.543 -14.490 7.959 1.00 57.49 113 ARG A N 1
ATOM 857 C CA . ARG A 1 113 ? 0.248 -14.310 8.598 1.00 58.13 113 ARG A CA 1
ATOM 858 C C . ARG A 1 113 ? 0.407 -13.641 9.959 1.00 56.79 113 ARG A C 1
ATOM 859 O O . ARG A 1 113 ? -0.577 -13.277 10.600 1.00 57.60 113 ARG A O 1
ATOM 867 N N . GLY A 1 114 ? 1.653 -13.476 10.393 1.00 55.45 114 GLY A N 1
ATOM 868 C CA . GLY A 1 114 ? 1.917 -12.843 11.673 1.00 53.19 114 GLY A CA 1
ATOM 869 C C . GLY A 1 114 ? 1.941 -13.814 12.840 1.00 51.67 114 GLY A C 1
ATOM 870 O O . GLY A 1 114 ? 1.954 -13.403 14.000 1.00 50.97 114 GLY A O 1
ATOM 871 N N . ARG A 1 115 ? 1.951 -15.106 12.533 1.00 50.24 115 ARG A N 1
ATOM 872 C CA . ARG A 1 115 ? 1.967 -16.133 13.566 1.00 49.08 115 ARG A CA 1
ATOM 873 C C . ARG A 1 115 ? 3.389 -16.590 13.885 1.00 46.04 115 ARG A C 1
ATOM 874 O O . ARG A 1 115 ? 4.222 -16.724 12.989 1.00 45.25 115 ARG A O 1
ATOM 882 N N . PRO A 1 116 ? 3.685 -16.824 15.176 1.00 43.01 116 PRO A N 1
ATOM 883 C CA . PRO A 1 116 ? 5.011 -17.272 15.607 1.00 40.96 116 PRO A CA 1
ATOM 884 C C . PRO A 1 116 ? 5.507 -18.413 14.729 1.00 40.06 116 PRO A C 1
ATOM 885 O O . PRO A 1 116 ? 4.787 -19.384 14.498 1.00 39.42 116 PRO A O 1
ATOM 889 N N . SER A 1 117 ? 6.737 -18.287 14.242 1.00 39.11 117 SER A N 1
ATOM 890 C CA . SER A 1 117 ? 7.333 -19.289 13.370 1.00 38.59 117 SER A CA 1
ATOM 891 C C . SER A 1 117 ? 8.678 -19.742 13.932 1.00 38.45 117 SER A C 1
ATOM 892 O O . SER A 1 117 ? 9.443 -18.937 14.461 1.00 38.73 117 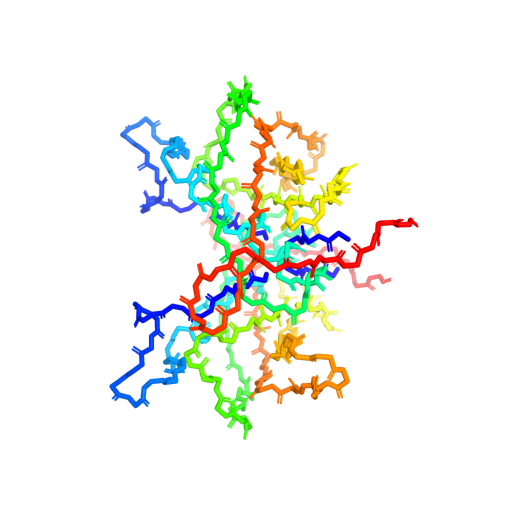SER A O 1
ATOM 895 N N . PRO A 1 118 ? 8.983 -21.045 13.819 1.00 37.81 118 PRO A N 1
ATOM 896 C CA . PRO A 1 118 ? 10.227 -21.649 14.308 1.00 37.26 118 PRO A CA 1
ATOM 897 C C . PRO A 1 118 ? 11.501 -21.036 13.738 1.00 37.32 118 PRO A C 1
ATOM 898 O O . PRO A 1 118 ? 11.564 -20.682 12.559 1.00 36.99 118 PRO A O 1
ATOM 902 N N . VAL A 1 119 ? 12.519 -20.917 14.580 1.00 36.75 119 VAL A N 1
ATOM 903 C CA . VAL A 1 119 ? 13.793 -20.371 14.144 1.00 38.01 119 VAL A CA 1
ATOM 904 C C . VAL A 1 119 ? 14.871 -21.427 14.339 1.00 39.94 119 VAL A C 1
ATOM 905 O O . VAL A 1 119 ? 14.759 -22.285 15.211 1.00 39.17 119 VAL A O 1
ATOM 909 N N . PRO A 1 120 ? 15.934 -21.376 13.524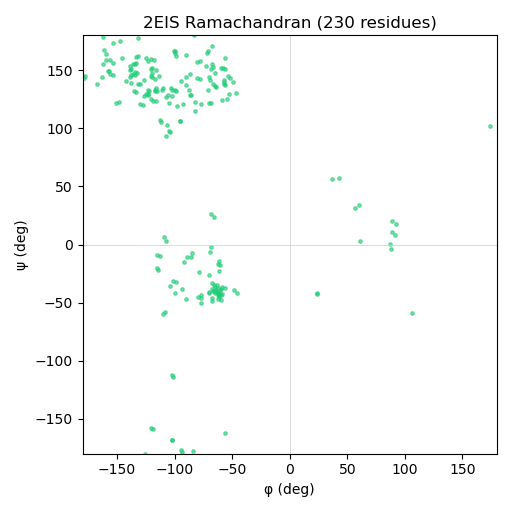 1.00 41.87 120 PRO A N 1
ATOM 910 C CA . PRO A 1 120 ? 17.017 -22.354 13.645 1.00 43.87 120 PRO A CA 1
ATOM 911 C C . PRO A 1 120 ? 17.613 -22.309 15.045 1.00 46.31 120 PRO A C 1
ATOM 912 O O . PRO A 1 120 ? 17.566 -21.277 15.712 1.00 45.61 120 PRO A O 1
ATOM 916 N N . PRO A 1 121 ? 18.166 -23.434 15.518 1.00 49.72 121 PRO A N 1
ATOM 917 C CA . PRO A 1 121 ? 18.763 -23.432 16.857 1.00 52.40 121 PRO A CA 1
ATOM 918 C C . PRO A 1 121 ? 20.063 -22.636 16.804 1.00 54.86 121 PRO A C 1
ATOM 919 O O . PRO A 1 121 ? 20.576 -22.357 15.721 1.00 55.34 121 PRO A O 1
ATOM 923 N N . LEU A 1 122 ? 20.591 -22.261 17.962 1.00 58.31 122 LEU A N 1
ATOM 924 C CA . LEU A 1 122 ? 21.835 -21.505 18.001 1.00 62.04 122 LEU A CA 1
ATOM 925 C C . LEU A 1 122 ? 23.030 -22.452 18.075 1.00 64.79 122 LEU A C 1
ATOM 926 O O . LEU A 1 122 ? 22.881 -23.630 18.405 1.00 65.15 122 LEU A O 1
ATOM 931 N N . GLU A 1 123 ? 24.214 -21.935 17.762 1.00 67.33 123 GLU A N 1
ATOM 932 C CA . GLU A 1 123 ? 25.432 -22.738 17.797 1.00 69.77 123 GLU A CA 1
ATOM 933 C C . GLU A 1 123 ? 26.634 -21.902 18.218 1.00 70.03 123 GLU A C 1
ATOM 934 O O . GLU A 1 123 ? 27.703 -21.984 17.608 1.00 70.91 123 GLU A O 1
ATOM 940 N N . GLU B 1 3 ? 37.875 -0.825 11.063 1.00 57.56 3 GLU B N 1
ATOM 941 C CA . GLU B 1 3 ? 36.716 -1.094 10.221 1.00 57.24 3 GLU B CA 1
ATOM 942 C C . GLU B 1 3 ? 35.432 -0.739 10.969 1.00 55.90 3 GLU B C 1
ATOM 943 O O . GLU B 1 3 ? 34.989 -1.471 11.854 1.00 56.21 3 GLU B O 1
ATOM 949 N N . THR B 1 4 ? 34.840 0.394 10.607 1.00 53.03 4 THR B N 1
ATOM 950 C CA . THR B 1 4 ? 33.617 0.861 11.245 1.00 50.81 4 THR B CA 1
ATOM 951 C C . THR B 1 4 ? 32.379 0.288 10.562 1.00 50.67 4 THR B C 1
ATOM 952 O O . THR B 1 4 ? 32.269 0.307 9.335 1.00 49.64 4 THR B O 1
ATOM 956 N N . ARG B 1 5 ? 31.453 -0.225 11.368 1.00 50.47 5 ARG B N 1
ATOM 957 C CA . ARG B 1 5 ? 30.226 -0.820 10.852 1.00 50.68 5 ARG B CA 1
ATOM 958 C C . ARG B 1 5 ? 28.957 -0.333 11.545 1.00 50.63 5 ARG B C 1
ATOM 959 O O . ARG B 1 5 ? 28.936 -0.099 12.754 1.00 49.41 5 ARG B O 1
ATOM 975 N N . VAL B 1 7 ? 24.554 -1.056 11.110 1.00 46.33 7 VAL B N 1
ATOM 976 C CA . VAL B 1 7 ? 23.503 -1.797 10.429 1.00 42.97 7 VAL B CA 1
ATOM 977 C C . VAL B 1 7 ? 22.181 -1.128 10.755 1.00 40.92 7 VAL B C 1
ATOM 978 O O . VAL B 1 7 ? 21.949 -0.724 11.891 1.00 41.03 7 VAL B O 1
ATOM 982 N N . TYR B 1 8 ? 21.323 -0.989 9.755 1.00 37.60 8 TYR B N 1
ATOM 983 C CA . TYR B 1 8 ? 20.034 -0.354 9.970 1.00 36.80 8 TYR B CA 1
ATOM 984 C C . TYR B 1 8 ? 18.924 -1.094 9.255 1.00 34.16 8 TYR B C 1
ATOM 985 O O . TYR B 1 8 ? 19.131 -1.650 8.179 1.00 34.59 8 TYR B O 1
ATOM 994 N N . PRO B 1 9 ? 17.730 -1.121 9.856 1.00 31.86 9 PRO B N 1
ATOM 995 C CA . PRO B 1 9 ? 16.586 -1.779 9.228 1.00 29.59 9 PRO B CA 1
ATOM 996 C C . PRO B 1 9 ? 16.015 -0.591 8.437 1.00 27.87 9 PRO B C 1
ATOM 997 O O . PRO B 1 9 ? 16.084 0.536 8.915 1.00 28.94 9 PRO B O 1
ATOM 1001 N N . VAL B 1 10 ? 15.473 -0.803 7.246 1.00 26.47 10 VAL B N 1
ATOM 1002 C CA . VAL B 1 10 ? 14.930 0.335 6.510 1.00 25.65 10 VAL B CA 1
ATOM 1003 C C . VAL B 1 10 ? 13.429 0.476 6.749 1.00 23.58 10 VAL B C 1
ATOM 1004 O O . VAL B 1 10 ? 12.636 -0.305 6.234 1.00 24.24 10 VAL B O 1
ATOM 1008 N N . PHE B 1 11 ? 13.053 1.480 7.539 1.00 24.25 11 PHE B N 1
ATOM 1009 C CA . PHE B 1 11 ? 11.647 1.737 7.872 1.00 24.50 11 PHE B CA 1
ATOM 1010 C C . PHE B 1 11 ? 11.053 2.868 7.009 1.00 24.63 11 PHE B C 1
ATOM 1011 O O . PHE B 1 11 ? 11.791 3.627 6.382 1.00 23.26 11 PHE B O 1
ATOM 1019 N N . PRO B 1 12 ? 9.711 2.997 6.976 1.00 23.54 12 PRO B N 1
ATOM 1020 C CA . PRO B 1 12 ? 9.021 4.027 6.192 1.00 23.71 12 PRO B CA 1
ATOM 1021 C C . PRO B 1 12 ? 9.560 5.448 6.346 1.00 22.91 12 PRO B C 1
ATOM 1022 O O . PRO B 1 12 ? 9.625 6.198 5.377 1.00 23.56 12 PRO B O 1
ATOM 1026 N N . GLY B 1 13 ? 9.940 5.805 7.566 1.00 22.48 13 GLY B N 1
ATOM 1027 C CA . GLY B 1 13 ? 10.452 7.137 7.837 1.00 25.73 13 GLY B CA 1
ATOM 1028 C C . GLY B 1 13 ? 11.713 7.540 7.090 1.00 27.26 13 GLY B C 1
ATOM 1029 O O . GLY B 1 13 ? 12.018 8.729 7.001 1.00 27.14 13 GLY B O 1
ATOM 1030 N N . GLU B 1 14 ? 12.442 6.567 6.551 1.00 26.90 14 GLU B N 1
ATOM 1031 C CA . GLU B 1 14 ? 13.680 6.863 5.833 1.00 27.86 14 GLU B CA 1
ATOM 1032 C C . GLU B 1 14 ? 13.559 6.650 4.332 1.00 26.59 14 GLU B C 1
ATOM 1033 O O . GLU B 1 14 ? 14.549 6.730 3.601 1.00 26.49 14 GLU B O 1
ATOM 1039 N N . THR B 1 15 ? 12.350 6.372 3.865 1.00 25.42 15 THR B N 1
ATOM 1040 C CA . THR B 1 15 ? 12.146 6.143 2.450 1.00 25.76 15 THR B CA 1
ATOM 1041 C C . THR B 1 15 ? 11.583 7.365 1.731 1.00 27.18 15 THR B C 1
ATOM 1042 O O . THR B 1 15 ? 11.134 8.332 2.355 1.00 26.13 15 THR B O 1
ATOM 1046 N N . ASN B 1 16 ? 11.642 7.310 0.406 1.00 26.24 16 ASN B N 1
ATOM 1047 C CA . ASN B 1 16 ? 11.095 8.349 -0.451 1.00 26.00 16 ASN B CA 1
ATOM 1048 C C . ASN B 1 16 ? 9.698 7.824 -0.757 1.00 25.89 16 ASN B C 1
ATOM 1049 O O . ASN B 1 16 ? 9.311 6.760 -0.272 1.00 24.83 16 ASN B O 1
ATOM 1054 N N . HIS B 1 17 ? 8.945 8.550 -1.565 1.00 26.59 17 HIS B N 1
ATOM 1055 C CA . HIS B 1 17 ? 7.599 8.122 -1.910 1.00 28.25 17 HIS B CA 1
ATOM 1056 C C . HIS B 1 17 ? 7.556 6.866 -2.780 1.00 28.90 17 HIS B C 1
ATOM 1057 O O . HIS B 1 17 ? 6.470 6.377 -3.106 1.00 29.18 17 HIS B O 1
ATOM 1064 N N . TYR B 1 18 ? 8.719 6.338 -3.162 1.00 28.21 18 TYR B N 1
ATOM 1065 C CA . TYR B 1 18 ? 8.750 5.125 -3.991 1.00 28.09 18 TYR B CA 1
ATOM 1066 C C . TYR B 1 18 ? 8.826 3.880 -3.111 1.00 28.39 18 TYR B C 1
ATOM 1067 O O . TYR B 1 18 ? 8.616 2.761 -3.582 1.00 28.61 18 TYR B O 1
ATOM 1076 N N . GLY B 1 19 ? 9.160 4.066 -1.841 1.00 27.65 19 GLY B N 1
ATOM 1077 C CA . GLY B 1 19 ? 9.268 2.921 -0.955 1.00 26.95 19 GLY B CA 1
ATOM 1078 C C . GLY B 1 19 ? 10.685 2.376 -0.897 1.00 26.76 19 GLY B C 1
ATOM 1079 O O . GLY B 1 19 ? 10.909 1.230 -0.485 1.00 27.37 19 GLY B O 1
ATOM 1080 N N . THR B 1 20 ? 11.647 3.183 -1.332 1.00 24.14 20 THR B N 1
ATOM 1081 C CA . THR B 1 20 ? 13.044 2.784 -1.277 1.00 23.62 20 THR B CA 1
ATOM 1082 C C . THR B 1 20 ? 13.768 3.801 -0.415 1.00 22.87 20 THR B C 1
ATOM 1083 O O . THR B 1 20 ? 13.281 4.917 -0.219 1.00 24.17 20 THR B O 1
ATOM 1087 N N . LEU B 1 21 ? 14.924 3.412 0.111 1.00 21.75 21 LEU B N 1
ATOM 1088 C CA . LEU B 1 21 ? 15.709 4.286 0.970 1.00 21.27 21 LEU B CA 1
ATOM 1089 C C . LEU B 1 21 ? 16.074 5.562 0.226 1.00 22.30 21 LEU B C 1
ATOM 1090 O O . LEU B 1 21 ? 16.670 5.514 -0.863 1.00 21.02 21 LEU B O 1
ATOM 1095 N N . PHE B 1 22 ? 15.717 6.704 0.814 1.00 22.66 22 PHE B N 1
ATOM 1096 C CA . PHE B 1 22 ? 15.994 8.006 0.205 1.00 21.95 22 PHE B CA 1
ATOM 1097 C C . PHE B 1 22 ? 17.494 8.261 0.093 1.00 22.93 22 PHE B C 1
ATOM 1098 O O . PHE B 1 22 ? 18.247 8.035 1.042 1.00 22.28 22 PHE B O 1
ATOM 1106 N N . GLY B 1 23 ? 17.918 8.758 -1.067 1.00 21.74 23 GLY B N 1
ATOM 1107 C CA . GLY B 1 23 ? 19.330 9.025 -1.288 1.00 21.36 23 GLY B CA 1
ATOM 1108 C C . GLY B 1 23 ? 19.967 9.959 -0.278 1.00 22.85 23 GLY B C 1
ATOM 1109 O O . GLY B 1 23 ? 21.125 9.771 0.105 1.00 22.92 23 GLY B O 1
ATOM 1110 N N . GLY B 1 24 ? 19.223 10.974 0.156 1.00 22.04 24 GLY B N 1
ATOM 1111 C CA . GLY B 1 24 ? 19.765 11.901 1.132 1.00 20.75 24 GLY B CA 1
ATOM 1112 C C . GLY B 1 24 ? 20.090 11.188 2.430 1.00 21.27 24 GLY B C 1
ATOM 1113 O O . GLY B 1 24 ? 21.076 11.502 3.093 1.00 20.56 24 GLY B O 1
ATOM 1114 N N . THR B 1 25 ? 19.247 10.231 2.807 1.00 20.91 25 THR B N 1
ATOM 1115 C CA . THR B 1 25 ? 19.479 9.469 4.023 1.00 21.74 25 THR B CA 1
ATOM 1116 C C . THR B 1 25 ? 20.723 8.587 3.842 1.00 20.36 25 THR B C 1
ATOM 1117 O O . THR B 1 25 ? 21.510 8.417 4.767 1.00 19.92 25 THR B O 1
ATOM 1121 N N . VAL B 1 26 ? 20.897 8.032 2.647 1.00 20.96 26 VAL B N 1
ATOM 1122 C CA . VAL B 1 26 ? 22.069 7.202 2.369 1.00 21.31 26 VAL B CA 1
ATOM 1123 C C . VAL B 1 26 ? 23.331 8.039 2.582 1.00 20.69 26 VAL B C 1
ATOM 1124 O O . VAL B 1 26 ? 24.277 7.605 3.244 1.00 20.29 26 VAL B O 1
ATOM 1128 N N . LEU B 1 27 ? 23.336 9.244 2.019 1.00 20.94 27 LEU B N 1
ATOM 1129 C CA . LEU B 1 27 ? 24.488 10.137 2.128 1.00 21.90 27 LEU B CA 1
ATOM 1130 C C . LEU B 1 27 ? 24.799 10.516 3.566 1.00 21.55 27 LEU B C 1
ATOM 1131 O O . LEU B 1 27 ? 25.967 10.556 3.963 1.00 21.73 27 LEU B O 1
ATOM 1136 N N . ALA B 1 28 ? 23.758 10.798 4.349 1.00 20.48 28 ALA B N 1
ATOM 1137 C CA . ALA B 1 28 ? 23.942 11.168 5.751 1.00 19.56 28 ALA B CA 1
ATOM 1138 C C . ALA B 1 28 ? 24.526 10.004 6.565 1.00 19.91 28 ALA B C 1
ATOM 1139 O O . ALA B 1 28 ? 25.398 10.201 7.416 1.00 20.35 28 ALA B O 1
ATOM 1141 N N . TRP B 1 29 ? 24.038 8.793 6.308 1.00 20.01 29 TRP B N 1
ATOM 1142 C CA . TRP B 1 29 ? 24.529 7.618 7.020 1.00 21.21 29 TRP B CA 1
ATOM 1143 C C . TRP B 1 29 ? 25.996 7.325 6.681 1.00 21.60 29 TRP B C 1
ATOM 1144 O O . TRP B 1 29 ? 26.779 6.969 7.560 1.00 20.45 29 TRP B O 1
ATOM 1163 N N . ASP B 1 31 ? 28.271 9.533 5.565 1.00 22.57 31 ASP B N 1
ATOM 1164 C CA . ASP B 1 31 ? 29.084 10.576 6.160 1.00 21.14 31 ASP B CA 1
ATOM 1165 C C . ASP B 1 31 ? 29.274 10.296 7.639 1.00 22.59 31 ASP B C 1
ATOM 1166 O O . ASP B 1 31 ? 30.364 10.479 8.187 1.00 21.16 31 ASP B O 1
ATOM 1171 N N . GLN B 1 32 ? 28.203 9.861 8.292 1.00 21.94 32 GLN B N 1
ATOM 1172 C CA . GLN B 1 32 ? 28.282 9.555 9.702 1.00 23.06 32 GLN B CA 1
ATOM 1173 C C . GLN B 1 32 ? 29.245 8.381 9.916 1.00 22.80 32 GLN B C 1
ATOM 1174 O O . GLN B 1 32 ? 30.018 8.373 10.871 1.00 22.90 32 GLN B O 1
ATOM 1180 N N . ALA B 1 33 ? 29.207 7.398 9.021 1.00 21.61 33 ALA B N 1
ATOM 1181 C CA . ALA B 1 33 ? 30.105 6.249 9.126 1.00 24.42 33 ALA B CA 1
ATOM 1182 C C . ALA B 1 33 ? 31.559 6.712 9.005 1.00 24.37 33 ALA B C 1
ATOM 1183 O O . ALA B 1 33 ? 32.418 6.305 9.792 1.00 23.93 33 ALA B O 1
ATOM 1185 N N . ALA B 1 34 ? 31.822 7.561 8.009 1.00 24.82 34 ALA B N 1
ATOM 1186 C CA . ALA B 1 34 ? 33.162 8.098 7.759 1.00 22.84 34 ALA B CA 1
ATOM 1187 C C . ALA B 1 34 ? 33.612 8.996 8.904 1.00 22.89 34 ALA B C 1
ATOM 1188 O O . ALA B 1 34 ? 34.792 9.043 9.252 1.00 22.39 34 ALA B O 1
ATOM 1190 N N . PHE B 1 35 ? 32.667 9.719 9.490 1.00 24.40 35 PHE B N 1
ATOM 1191 C CA . PHE B 1 35 ? 32.978 10.607 10.605 1.00 25.14 35 PHE B CA 1
ATOM 1192 C C . PHE B 1 35 ? 33.515 9.788 11.785 1.00 25.76 35 PHE B C 1
ATOM 1193 O O . PHE B 1 35 ? 34.500 10.173 12.428 1.00 23.80 35 PHE B O 1
ATOM 1201 N N . VAL B 1 36 ? 32.865 8.659 12.062 1.00 24.80 36 VAL B N 1
ATOM 1202 C CA . VAL B 1 36 ? 33.273 7.780 13.161 1.00 25.54 36 VAL B CA 1
ATOM 1203 C C . VAL B 1 36 ? 34.630 7.127 12.892 1.00 26.34 36 VAL B C 1
ATOM 1204 O O . VAL B 1 36 ? 35.498 7.101 13.762 1.00 25.14 36 VAL B O 1
ATOM 1208 N N . ALA B 1 37 ? 34.809 6.602 11.683 1.00 26.50 37 ALA B N 1
ATOM 1209 C CA . ALA B 1 37 ? 36.069 5.969 11.307 1.00 27.75 37 ALA B CA 1
ATOM 1210 C C . ALA B 1 37 ? 37.231 6.967 11.375 1.00 27.99 37 ALA B C 1
ATOM 1211 O O . ALA B 1 37 ? 38.307 6.638 11.870 1.00 26.85 37 ALA B O 1
ATOM 1213 N N . ALA B 1 38 ? 37.015 8.183 10.876 1.00 27.44 38 ALA B N 1
ATOM 1214 C CA . ALA B 1 38 ? 38.061 9.203 10.890 1.00 27.77 38 ALA B CA 1
ATOM 1215 C C . ALA B 1 38 ? 38.387 9.616 12.317 1.00 29.41 38 ALA B C 1
ATOM 1216 O O . ALA B 1 38 ? 39.552 9.835 12.655 1.00 28.96 38 ALA B O 1
ATOM 1218 N N . THR B 1 39 ? 37.352 9.733 13.148 1.00 28.72 39 THR B N 1
ATOM 1219 C CA . THR B 1 39 ? 37.528 10.114 14.546 1.00 29.47 39 THR B CA 1
ATOM 1220 C C . THR B 1 39 ? 38.377 9.102 15.312 1.00 31.03 39 THR B C 1
ATOM 1221 O O . THR B 1 39 ? 39.242 9.476 16.102 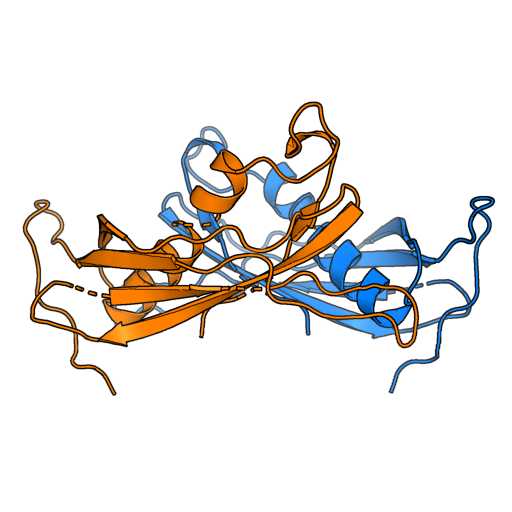1.00 30.37 39 THR B O 1
ATOM 1225 N N . ARG B 1 40 ? 38.124 7.820 15.077 1.00 32.02 40 ARG B N 1
ATOM 1226 C CA . ARG B 1 40 ? 38.858 6.772 15.769 1.00 35.39 40 ARG B CA 1
ATOM 1227 C C . ARG B 1 40 ? 40.320 6.728 15.351 1.00 35.99 40 ARG B C 1
ATOM 1228 O O . ARG B 1 40 ? 41.195 6.419 16.157 1.00 35.69 40 ARG B O 1
ATOM 1236 N N . HIS B 1 41 ? 40.592 7.047 14.093 1.00 36.21 41 HIS B N 1
ATOM 1237 C CA . HIS B 1 41 ? 41.968 7.045 13.636 1.00 36.25 41 HIS B CA 1
ATOM 1238 C C . HIS B 1 41 ? 42.717 8.283 14.108 1.00 34.56 41 HIS B C 1
ATOM 1239 O O . HIS B 1 41 ? 43.852 8.184 14.563 1.00 34.67 41 HIS B O 1
ATOM 1246 N N . ALA B 1 42 ? 42.076 9.444 14.017 1.00 33.52 42 ALA B N 1
ATOM 1247 C CA . ALA B 1 42 ? 42.708 10.700 14.417 1.00 32.84 42 ALA B CA 1
ATOM 1248 C C . ALA B 1 42 ? 42.738 10.945 15.918 1.00 33.71 42 ALA B C 1
ATOM 1249 O O . ALA B 1 42 ? 43.574 11.707 16.411 1.00 32.80 42 ALA B O 1
ATOM 1251 N N . ARG B 1 43 ? 41.824 10.318 16.649 1.00 33.98 43 ARG B N 1
ATOM 1252 C CA . ARG B 1 43 ? 41.769 10.503 18.092 1.00 34.64 43 ARG B CA 1
ATOM 1253 C C . ARG B 1 43 ? 41.612 11.993 18.404 1.00 33.84 43 ARG B C 1
ATOM 1254 O O . ARG B 1 43 ? 42.090 12.480 19.430 1.00 33.16 43 ARG B O 1
ATOM 1262 N N . LYS B 1 44 ? 40.938 12.705 17.503 1.00 31.81 44 LYS B N 1
ATOM 1263 C CA . LYS B 1 44 ? 40.700 14.141 17.646 1.00 31.67 44 LYS B CA 1
ATOM 1264 C C . LYS B 1 44 ? 39.361 14.503 17.015 1.00 30.35 44 LYS B C 1
ATOM 1265 O O . LYS B 1 44 ? 38.703 13.660 16.404 1.00 28.95 44 LYS B O 1
ATOM 1271 N N . LYS B 1 45 ? 38.966 15.764 17.157 1.00 29.78 45 LYS B N 1
ATOM 1272 C CA . LYS B 1 45 ? 37.729 16.229 16.545 1.00 30.65 45 LYS B CA 1
ATOM 1273 C C . LYS B 1 45 ? 37.997 16.226 15.040 1.00 29.66 45 LYS B C 1
ATOM 1274 O O . LYS B 1 45 ? 39.096 16.569 14.599 1.00 28.58 45 LYS B O 1
ATOM 1280 N N . VAL B 1 46 ? 36.997 15.837 14.258 1.00 28.20 46 VAL B N 1
ATOM 1281 C CA . VAL B 1 46 ? 37.132 15.774 12.807 1.00 27.63 46 VAL B CA 1
ATOM 1282 C C . VAL B 1 46 ? 35.932 16.423 12.108 1.00 27.28 46 VAL B C 1
ATOM 1283 O O . VAL B 1 46 ? 34.850 16.529 12.689 1.00 25.94 46 VAL B O 1
ATOM 1287 N N . VAL B 1 47 ? 36.139 16.872 10.871 1.00 25.88 47 VAL B N 1
ATOM 1288 C CA . VAL B 1 47 ? 35.074 17.471 10.066 1.00 25.16 47 VAL B CA 1
ATOM 1289 C C . VAL B 1 47 ? 35.193 16.957 8.642 1.00 25.11 47 VAL B C 1
ATOM 1290 O O . VAL B 1 47 ? 36.289 16.611 8.194 1.00 25.50 47 VAL B O 1
ATOM 1294 N N . THR B 1 48 ? 34.064 16.893 7.941 1.00 23.92 48 THR B N 1
ATOM 1295 C CA . THR B 1 48 ? 34.044 16.444 6.556 1.00 24.38 48 THR B CA 1
ATOM 1296 C C . THR B 1 48 ? 34.329 17.664 5.685 1.00 24.52 48 THR B C 1
ATOM 1297 O O . THR B 1 48 ? 33.695 18.701 5.848 1.00 22.40 48 THR B O 1
ATOM 1301 N N . VAL B 1 49 ? 35.289 17.549 4.773 1.00 24.46 49 VAL B N 1
ATOM 1302 C CA . VAL B 1 49 ? 35.619 18.673 3.908 1.00 25.14 49 VAL B CA 1
ATOM 1303 C C . VAL B 1 49 ? 35.306 18.360 2.458 1.00 26.05 49 VAL B C 1
ATOM 1304 O O . VAL B 1 49 ? 35.138 19.263 1.634 1.00 26.45 49 VAL 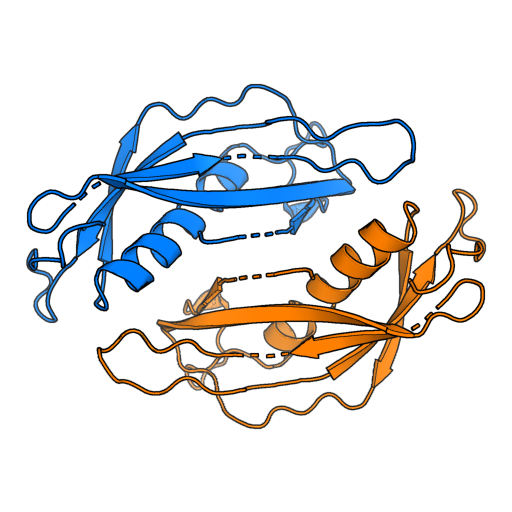B O 1
ATOM 1308 N N . HIS B 1 50 ? 35.204 17.076 2.142 1.00 25.41 50 HIS B N 1
ATOM 1309 C CA . HIS B 1 50 ? 34.970 16.696 0.764 1.00 25.15 50 HIS B CA 1
ATOM 1310 C C . HIS B 1 50 ? 34.353 15.315 0.633 1.00 26.62 50 HIS B C 1
ATOM 1311 O O . HIS B 1 50 ? 34.590 14.431 1.452 1.00 26.62 50 HIS B O 1
ATOM 1318 N N . ALA B 1 51 ? 33.558 15.146 -0.410 1.00 27.42 51 ALA B N 1
ATOM 1319 C CA . ALA B 1 51 ? 32.941 13.866 -0.714 1.00 31.43 51 ALA B CA 1
ATOM 1320 C C . ALA B 1 51 ? 33.039 13.731 -2.224 1.00 33.21 51 ALA B C 1
ATOM 1321 O O . ALA B 1 51 ? 32.947 14.724 -2.945 1.00 31.93 51 ALA B O 1
ATOM 1323 N N . ASP B 1 52 ? 33.252 12.518 -2.712 1.00 37.14 52 ASP B N 1
ATOM 1324 C CA . ASP B 1 52 ? 33.300 12.327 -4.154 1.00 39.70 52 ASP B CA 1
ATOM 1325 C C . ASP B 1 52 ? 32.913 10.919 -4.543 1.00 39.97 52 ASP B C 1
ATOM 1326 O O . ASP B 1 52 ? 32.695 10.055 -3.693 1.00 42.85 52 ASP B O 1
ATOM 1331 N N . ALA B 1 53 ? 32.803 10.704 -5.842 1.00 39.42 53 ALA B N 1
ATOM 1332 C CA . ALA B 1 53 ? 32.463 9.402 -6.378 1.00 39.18 53 ALA B CA 1
ATOM 1333 C C . ALA B 1 53 ? 31.448 8.606 -5.559 1.00 38.63 53 ALA B C 1
ATOM 1334 O O . ALA B 1 53 ? 31.738 7.482 -5.133 1.00 40.09 53 ALA B O 1
ATOM 1336 N N . VAL B 1 54 ? 30.272 9.176 -5.314 1.00 34.44 54 VAL B N 1
ATOM 1337 C CA . VAL B 1 54 ? 29.255 8.414 -4.607 1.00 31.33 54 VAL B CA 1
ATOM 1338 C C . VAL B 1 54 ? 28.339 7.851 -5.680 1.00 29.61 54 VAL B C 1
ATOM 1339 O O . VAL B 1 54 ? 27.735 8.601 -6.447 1.00 29.50 54 VAL B O 1
ATOM 1343 N N . ASP B 1 55 ? 28.251 6.529 -5.753 1.00 27.04 55 ASP B N 1
ATOM 1344 C CA . ASP B 1 55 ? 27.402 5.895 -6.746 1.00 25.57 55 ASP B CA 1
ATOM 1345 C C . ASP B 1 55 ? 26.274 5.120 -6.084 1.00 25.77 55 ASP B C 1
ATOM 1346 O O . ASP B 1 55 ? 26.492 4.397 -5.108 1.00 24.37 55 ASP B O 1
ATOM 1351 N N . PHE B 1 56 ? 25.068 5.292 -6.613 1.00 24.90 56 PHE B N 1
ATOM 1352 C CA . PHE B 1 56 ? 23.886 4.598 -6.114 1.00 25.90 56 PHE B CA 1
ATOM 1353 C C . PHE B 1 56 ? 23.608 3.573 -7.206 1.00 26.92 56 PHE B C 1
ATOM 1354 O O . PHE B 1 56 ? 22.933 3.864 -8.193 1.00 27.03 56 PHE B O 1
ATOM 1362 N N . LYS B 1 57 ? 24.148 2.375 -7.016 1.00 26.88 57 LYS B N 1
ATOM 1363 C CA . LYS B 1 57 ? 24.032 1.298 -7.990 1.00 29.08 57 LYS B CA 1
ATOM 1364 C C . LYS B 1 57 ? 22.700 0.580 -8.013 1.00 28.35 57 LYS B C 1
ATOM 1365 O O . LYS B 1 57 ? 22.138 0.328 -9.079 1.00 28.20 57 LYS B O 1
ATOM 1371 N N . ARG B 1 58 ? 22.199 0.235 -6.836 1.00 27.87 58 ARG B N 1
ATOM 1372 C CA . ARG B 1 58 ? 20.940 -0.477 -6.747 1.00 28.53 58 ARG B CA 1
ATOM 1373 C C . ARG B 1 58 ? 20.047 0.126 -5.666 1.00 27.92 58 ARG B C 1
ATOM 1374 O O . ARG B 1 58 ? 20.537 0.649 -4.666 1.00 27.17 58 ARG B O 1
ATOM 1382 N N . PRO B 1 59 ? 18.720 0.070 -5.860 1.00 28.26 59 PRO B N 1
ATOM 1383 C CA . PRO B 1 59 ? 17.794 0.627 -4.868 1.00 29.36 59 PRO B CA 1
ATOM 1384 C C . PRO B 1 59 ? 17.712 -0.242 -3.619 1.00 29.88 59 PRO B C 1
ATOM 1385 O O . PRO B 1 59 ? 17.968 -1.447 -3.670 1.00 30.20 59 PRO B O 1
ATOM 1389 N N . VAL B 1 60 ? 17.381 0.380 -2.494 1.00 29.68 60 VAL B N 1
ATOM 1390 C CA . VAL B 1 60 ? 17.244 -0.345 -1.238 1.00 28.67 60 VAL B CA 1
ATOM 1391 C C . VAL B 1 60 ? 15.763 -0.310 -0.859 1.00 28.02 60 VAL B C 1
ATOM 1392 O O . VAL B 1 60 ? 15.243 0.724 -0.464 1.00 26.95 60 VAL B O 1
ATOM 1396 N N . PRO B 1 61 ? 15.063 -1.445 -0.994 1.00 28.41 61 PRO B N 1
ATOM 1397 C CA . PRO B 1 61 ? 13.636 -1.507 -0.660 1.00 27.52 61 PRO B CA 1
ATOM 1398 C C . PRO B 1 61 ? 13.283 -1.344 0.821 1.00 27.46 61 PRO B C 1
ATOM 1399 O O . PRO B 1 61 ? 14.095 -1.604 1.712 1.00 25.61 61 PRO B O 1
ATOM 1403 N N . LEU B 1 62 ? 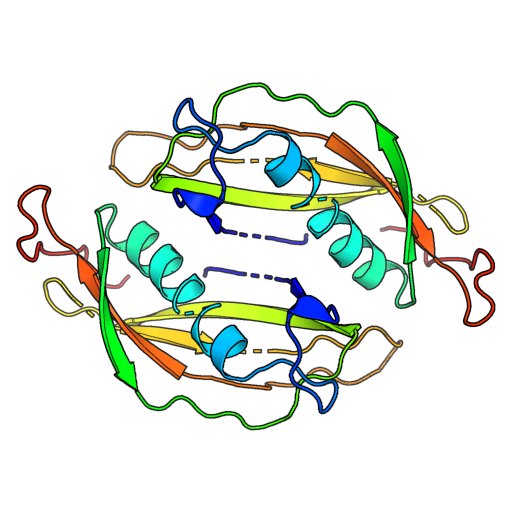12.054 -0.900 1.066 1.00 28.15 62 LEU B N 1
ATOM 1404 C CA . LEU B 1 62 ? 11.545 -0.723 2.423 1.00 27.83 62 LEU B CA 1
ATOM 1405 C C . LEU B 1 62 ? 11.687 -2.096 3.079 1.00 27.39 62 LEU B C 1
ATOM 1406 O O . LEU B 1 62 ? 11.418 -3.108 2.438 1.00 26.36 62 LEU B O 1
ATOM 1411 N N . GLY B 1 63 ? 12.123 -2.137 4.334 1.00 26.96 63 GLY B N 1
ATOM 1412 C CA . GLY B 1 63 ? 12.250 -3.416 5.023 1.00 26.81 63 GLY B CA 1
ATOM 1413 C C . GLY B 1 63 ? 13.557 -4.165 4.842 1.00 29.08 63 GLY B C 1
ATOM 1414 O O . GLY B 1 63 ? 13.733 -5.259 5.384 1.00 29.04 63 GLY B O 1
ATOM 1415 N N . ALA B 1 64 ? 14.483 -3.591 4.084 1.00 27.33 64 ALA B N 1
ATOM 1416 C CA . ALA B 1 64 ? 15.764 -4.235 3.878 1.00 27.80 64 ALA B CA 1
ATOM 1417 C C . ALA B 1 64 ? 16.656 -3.977 5.076 1.00 27.81 64 ALA B C 1
ATOM 1418 O O . ALA B 1 64 ? 16.450 -3.019 5.822 1.00 27.70 64 ALA B O 1
ATOM 1420 N N . ILE B 1 65 ? 17.635 -4.853 5.272 1.00 26.18 65 ILE B N 1
ATOM 1421 C CA . ILE B 1 65 ? 18.599 -4.681 6.338 1.00 26.09 65 ILE B CA 1
ATOM 1422 C C . ILE B 1 65 ? 19.841 -4.213 5.594 1.00 26.87 65 ILE B C 1
ATOM 1423 O O . ILE B 1 65 ? 20.342 -4.898 4.697 1.00 26.51 65 ILE B O 1
ATOM 1428 N N . VAL B 1 66 ? 20.331 -3.038 5.955 1.00 25.96 66 VAL B N 1
ATOM 1429 C CA . VAL B 1 66 ? 21.490 -2.490 5.282 1.00 27.42 66 VAL B CA 1
ATOM 1430 C C . VAL B 1 66 ? 22.688 -2.398 6.211 1.00 27.35 66 VAL B C 1
ATOM 1431 O O . VAL B 1 66 ? 22.541 -2.150 7.408 1.00 28.65 66 VAL B O 1
ATOM 1435 N N . GLU B 1 67 ? 23.879 -2.617 5.673 1.00 28.09 67 GLU B N 1
ATOM 1436 C CA . GLU B 1 67 ? 25.073 -2.506 6.491 1.00 28.97 67 GLU B CA 1
ATOM 1437 C C . GLU B 1 67 ? 26.078 -1.561 5.854 1.00 28.72 67 GLU B C 1
ATOM 1438 O O . GLU B 1 67 ? 26.421 -1.696 4.677 1.00 27.08 67 GLU B O 1
ATOM 1444 N N . LEU B 1 68 ? 26.535 -0.593 6.634 1.00 28.02 68 LEU B N 1
ATOM 1445 C CA . LEU B 1 68 ? 27.525 0.348 6.146 1.00 28.67 68 LEU B CA 1
ATOM 1446 C C . LEU B 1 68 ? 28.875 -0.032 6.714 1.00 27.73 68 LEU B C 1
ATOM 1447 O O . LEU B 1 68 ? 28.996 -0.342 7.900 1.00 25.97 68 LEU B O 1
ATOM 1452 N N . VAL B 1 69 ? 29.881 -0.036 5.849 1.00 26.48 69 VAL B N 1
ATOM 1453 C CA . VAL B 1 69 ? 31.239 -0.364 6.251 1.00 27.52 69 VAL B CA 1
ATOM 1454 C C . VAL B 1 69 ? 32.152 0.762 5.779 1.00 26.03 69 VAL B C 1
ATOM 1455 O O . VAL B 1 69 ? 32.219 1.057 4.592 1.00 26.57 69 VAL B O 1
ATOM 1459 N N . ALA B 1 70 ? 32.836 1.401 6.717 1.00 26.50 70 ALA B N 1
ATOM 1460 C CA . ALA B 1 70 ? 33.744 2.489 6.387 1.00 28.50 70 ALA B CA 1
ATOM 1461 C C . ALA B 1 70 ? 35.173 2.016 6.612 1.00 30.09 70 ALA B C 1
ATOM 1462 O O . ALA B 1 70 ? 35.474 1.394 7.632 1.00 28.46 70 ALA B O 1
ATOM 1464 N N . ARG B 1 71 ? 36.043 2.311 5.651 1.00 31.11 71 ARG B N 1
ATOM 1465 C CA . ARG B 1 71 ? 37.445 1.928 5.733 1.00 33.22 71 ARG B CA 1
ATOM 1466 C C . ARG B 1 71 ? 38.366 3.089 5.366 1.00 32.52 71 ARG B C 1
ATOM 1467 O O . ARG B 1 71 ? 38.186 3.743 4.338 1.00 30.21 71 ARG B O 1
ATOM 1475 N N . LEU B 1 72 ? 39.357 3.329 6.216 1.00 32.67 72 LEU B N 1
ATOM 1476 C CA . LEU B 1 72 ? 40.342 4.376 5.986 1.00 34.94 72 LEU B CA 1
ATOM 1477 C C . LEU B 1 72 ? 41.195 3.899 4.808 1.00 35.63 72 LEU B C 1
ATOM 1478 O O . LEU B 1 72 ? 41.786 2.823 4.866 1.00 34.33 72 LEU B O 1
ATOM 1483 N N . LYS B 1 73 ? 41.247 4.688 3.738 1.00 37.17 73 LYS B N 1
ATOM 1484 C CA . LYS B 1 73 ? 42.013 4.317 2.549 1.00 38.37 73 LYS B CA 1
ATOM 1485 C C . LYS B 1 73 ? 43.378 4.977 2.461 1.00 39.18 73 LYS B C 1
ATOM 1486 O O . LYS B 1 73 ? 44.358 4.344 2.076 1.00 39.65 73 LYS B O 1
ATOM 1492 N N . GLU B 1 74 ? 43.441 6.256 2.801 1.00 39.00 74 GLU B N 1
ATOM 1493 C CA . GLU B 1 74 ? 44.702 6.976 2.765 1.00 39.30 74 GLU B CA 1
ATOM 1494 C C . GLU B 1 74 ? 44.726 8.140 3.733 1.00 37.49 74 GLU B C 1
ATOM 1495 O O . GLU B 1 74 ? 43.685 8.673 4.124 1.00 36.10 74 GLU B O 1
ATOM 1501 N N . VAL B 1 75 ? 45.932 8.524 4.119 1.00 34.93 75 VAL B N 1
ATOM 1502 C CA . VAL B 1 75 ? 46.130 9.615 5.048 1.00 34.81 75 VAL B CA 1
ATOM 1503 C C . VAL B 1 75 ? 47.157 10.593 4.494 1.00 34.45 75 VAL B C 1
ATOM 1504 O O . VAL B 1 75 ? 48.162 10.183 3.917 1.00 34.27 75 VAL B O 1
ATOM 1508 N N . GLY B 1 76 ? 46.881 11.884 4.649 1.00 33.89 76 GLY B N 1
ATOM 1509 C CA . GLY B 1 76 ? 47.801 12.911 4.192 1.00 34.03 76 GLY B CA 1
ATOM 1510 C C . GLY B 1 76 ? 48.523 13.415 5.424 1.00 33.76 76 GLY B C 1
ATOM 1511 O O . GLY B 1 76 ? 49.312 12.680 6.021 1.00 34.19 76 GLY B O 1
ATOM 1512 N N . ARG B 1 77 ? 48.264 14.661 5.813 1.00 32.98 77 ARG B N 1
ATOM 1513 C CA . ARG B 1 77 ? 48.877 15.214 7.015 1.00 32.72 77 ARG B CA 1
ATOM 1514 C C . ARG B 1 77 ? 47.785 15.369 8.071 1.00 31.93 77 ARG B C 1
ATOM 1515 O O . ARG B 1 77 ? 47.865 14.784 9.148 1.00 31.59 77 ARG B O 1
ATOM 1523 N N . THR B 1 78 ? 46.766 16.163 7.757 1.00 30.70 78 THR B N 1
ATOM 1524 C CA . THR B 1 78 ? 45.660 16.370 8.685 1.00 28.60 78 THR B CA 1
ATOM 1525 C C . THR B 1 78 ? 44.388 15.750 8.121 1.00 28.76 78 THR B C 1
ATOM 1526 O O . THR B 1 78 ? 43.382 15.650 8.821 1.00 28.97 78 THR B O 1
ATOM 1530 N N . SER B 1 79 ? 44.443 15.332 6.858 1.00 28.15 79 SER B N 1
ATOM 1531 C CA . SER B 1 79 ? 43.285 14.749 6.188 1.00 27.80 79 SER B CA 1
ATOM 1532 C C . SER B 1 79 ? 43.320 13.226 6.068 1.00 27.83 79 SER B C 1
ATOM 1533 O O . SER B 1 79 ? 44.381 12.600 6.104 1.00 27.15 79 SER B O 1
ATOM 1544 N N . ARG B 1 81 ? 41.124 9.947 3.888 1.00 26.95 81 ARG B N 1
ATOM 1545 C CA . ARG B 1 81 ? 40.120 9.582 2.905 1.00 27.63 81 ARG B CA 1
ATOM 1546 C C . ARG B 1 81 ? 39.515 8.262 3.362 1.00 28.44 81 ARG B C 1
ATOM 1547 O O . ARG B 1 81 ? 40.230 7.274 3.566 1.00 26.94 81 ARG B O 1
ATOM 1555 N N . VAL B 1 82 ? 38.198 8.261 3.538 1.00 26.24 82 VAL B N 1
ATOM 1556 C CA . VAL B 1 82 ? 37.480 7.077 3.977 1.00 26.74 82 VAL B CA 1
ATOM 1557 C C . VAL B 1 82 ? 36.512 6.630 2.902 1.00 26.92 82 VAL B C 1
ATOM 1558 O O . VAL B 1 82 ? 35.764 7.441 2.346 1.00 25.75 82 VAL B O 1
ATOM 1562 N N . GLU B 1 83 ? 36.531 5.336 2.606 1.00 25.41 83 GLU B N 1
ATOM 1563 C CA . GLU B 1 83 ? 35.615 4.784 1.631 1.00 26.09 83 GLU B CA 1
ATOM 1564 C C . GLU B 1 83 ? 34.463 4.136 2.399 1.00 25.73 83 GLU B C 1
ATOM 1565 O O . GLU B 1 83 ? 34.682 3.396 3.363 1.00 24.46 83 GLU B O 1
ATOM 1571 N N . VAL B 1 84 ? 33.236 4.417 1.982 1.00 23.89 84 VAL B N 1
ATOM 1572 C CA . VAL B 1 84 ? 32.079 3.837 2.639 1.00 22.94 84 VAL B CA 1
ATOM 1573 C C . VAL B 1 84 ? 31.251 3.050 1.627 1.00 24.37 84 VAL B C 1
ATOM 1574 O O . VAL B 1 84 ? 30.980 3.524 0.520 1.00 23.53 84 VAL B O 1
ATOM 1578 N N . GLU B 1 85 ? 30.882 1.832 2.010 1.00 24.40 85 GLU B N 1
ATOM 1579 C CA . GLU B 1 85 ? 30.075 0.952 1.174 1.00 25.10 85 GLU B CA 1
ATOM 1580 C C . GLU B 1 85 ? 28.783 0.653 1.912 1.00 24.09 85 GLU B C 1
ATOM 1581 O O . GLU B 1 85 ? 28.770 0.585 3.140 1.00 24.22 85 GLU B O 1
ATOM 1595 N N . TRP B 1 87 ? 25.798 -2.185 1.897 1.00 23.91 87 TRP B N 1
ATOM 1596 C CA . TRP B 1 87 ? 25.305 -3.470 1.407 1.00 26.77 87 TRP B CA 1
ATOM 1597 C C . TRP B 1 87 ? 23.925 -3.789 1.953 1.00 26.77 87 TRP B C 1
ATOM 1598 O O . TRP B 1 87 ? 23.622 -3.469 3.102 1.00 25.96 87 TRP B O 1
ATOM 1609 N N . VAL B 1 88 ? 23.084 -4.413 1.141 1.00 26.70 88 VAL B N 1
ATOM 1610 C CA . VAL B 1 88 ? 21.794 -4.819 1.654 1.00 30.02 88 VAL B CA 1
ATOM 1611 C C . VAL B 1 88 ? 21.973 -6.312 1.894 1.00 32.48 88 VAL B C 1
ATOM 1612 O O . VAL B 1 88 ? 22.438 -7.059 1.024 1.00 30.00 88 VAL B O 1
ATOM 1616 N N . GLU B 1 89 ? 21.645 -6.730 3.104 1.00 35.91 89 GLU B N 1
ATOM 1617 C CA . GLU B 1 89 ? 21.786 -8.118 3.490 1.00 41.15 89 GLU B CA 1
ATOM 1618 C C . GLU B 1 89 ? 20.433 -8.805 3.538 1.00 42.94 89 GLU B C 1
ATOM 1619 O O . GLU B 1 89 ? 19.698 -8.687 4.515 1.00 43.56 89 GLU B O 1
ATOM 1625 N N . PRO B 1 90 ? 20.080 -9.522 2.461 1.00 46.03 90 PRO B N 1
ATOM 1626 C CA . PRO B 1 90 ? 18.802 -10.232 2.388 1.00 48.12 90 PRO B CA 1
ATOM 1627 C C . PRO B 1 90 ? 18.560 -11.165 3.572 1.00 49.63 90 PRO B C 1
ATOM 1628 O O . PRO B 1 90 ? 19.484 -11.771 4.113 1.00 48.39 90 PRO B O 1
ATOM 1632 N N . VAL B 1 91 ? 17.297 -11.264 3.965 1.00 52.28 91 VAL B N 1
ATOM 1633 C CA . VAL B 1 91 ? 16.894 -12.093 5.089 1.00 54.28 91 VAL B CA 1
ATOM 1634 C C . VAL B 1 91 ? 16.551 -13.513 4.649 1.00 55.83 91 VAL B C 1
ATOM 1635 O O . VAL B 1 91 ? 16.992 -14.485 5.261 1.00 56.34 91 VAL B O 1
ATOM 1639 N N . LYS B 1 92 ? 15.767 -13.623 3.583 1.00 57.77 92 LYS B N 1
ATOM 1640 C CA . LYS B 1 92 ? 15.353 -14.920 3.063 1.00 60.64 92 LYS B CA 1
ATOM 1641 C C . LYS B 1 92 ? 16.545 -15.855 2.893 1.00 62.60 92 LYS B C 1
ATOM 1642 O O . LYS B 1 92 ? 17.619 -15.436 2.463 1.00 62.53 92 LYS B O 1
ATOM 1648 N N . GLU B 1 93 ? 16.351 -17.125 3.232 1.00 64.83 93 GLU B N 1
ATOM 1649 C CA . GLU B 1 93 ? 17.417 -18.111 3.117 1.00 67.43 93 GLU B CA 1
ATOM 1650 C C . GLU B 1 93 ? 17.944 -18.193 1.688 1.00 68.01 93 GLU B C 1
ATOM 1651 O O . GLU B 1 93 ? 17.175 -18.125 0.726 1.00 67.70 93 GLU B O 1
ATOM 1657 N N . GLY B 1 94 ? 19.263 -18.329 1.562 1.00 68.50 94 GLY B N 1
ATOM 1658 C CA . GLY B 1 94 ? 19.888 -18.427 0.254 1.00 68.94 94 GLY B CA 1
ATOM 1659 C C . GLY B 1 94 ? 19.675 -17.216 -0.635 1.00 69.28 94 GLY B C 1
ATOM 1660 O O . GLY B 1 94 ? 20.116 -17.202 -1.785 1.00 69.59 94 GLY B O 1
ATOM 1661 N N . GLU B 1 95 ? 19.004 -16.196 -0.106 1.00 69.14 95 GLU B N 1
ATOM 1662 C CA . GLU B 1 95 ? 18.737 -14.983 -0.871 1.00 67.97 95 GLU B CA 1
ATOM 1663 C C . GLU B 1 95 ? 20.033 -14.224 -1.149 1.00 66.53 95 GLU B C 1
ATOM 1664 O O . GLU B 1 95 ? 21.084 -14.549 -0.601 1.00 66.45 95 GLU B O 1
ATOM 1670 N N . GLU B 1 96 ? 19.943 -13.211 -2.002 1.00 64.96 96 GLU B N 1
ATOM 1671 C CA . GLU B 1 96 ? 21.093 -12.408 -2.399 1.00 63.60 96 GLU B CA 1
ATOM 1672 C C . GLU B 1 96 ? 21.885 -11.750 -1.268 1.00 60.85 96 GLU B C 1
ATOM 1673 O O . GLU B 1 96 ? 21.780 -12.127 -0.101 1.00 62.63 96 GLU B O 1
ATOM 1679 N N . ALA B 1 97 ? 22.679 -10.757 -1.654 1.00 56.14 97 ALA B N 1
ATOM 1680 C CA . ALA B 1 97 ? 23.536 -9.975 -0.763 1.00 51.92 97 ALA B CA 1
ATOM 1681 C C . ALA B 1 97 ? 24.327 -9.105 -1.734 1.00 48.42 97 ALA B C 1
ATOM 1682 O O . ALA B 1 97 ? 25.276 -9.574 -2.358 1.00 47.12 97 ALA B O 1
ATOM 1684 N N . TYR B 1 98 ? 23.939 -7.842 -1.867 1.00 43.45 98 TYR B N 1
ATOM 1685 C CA . TYR B 1 98 ? 24.598 -6.972 -2.830 1.00 39.95 98 TYR B CA 1
ATOM 1686 C C . TYR B 1 98 ? 24.993 -5.580 -2.367 1.00 37.58 98 TYR B C 1
ATOM 1687 O O . TYR B 1 98 ? 24.478 -5.052 -1.381 1.00 36.73 98 TYR B O 1
ATOM 1696 N N . LEU B 1 99 ? 25.909 -4.989 -3.125 1.00 35.08 99 LEU B N 1
ATOM 1697 C CA . LEU B 1 99 ? 26.398 -3.646 -2.860 1.00 32.24 99 LEU B CA 1
ATOM 1698 C C . LEU B 1 99 ? 25.378 -2.695 -3.470 1.00 30.20 99 LEU B C 1
ATOM 1699 O O . LEU B 1 99 ? 25.083 -2.777 -4.663 1.00 28.53 99 LEU B O 1
ATOM 1704 N N . ALA B 1 100 ? 24.826 -1.807 -2.649 1.00 26.05 100 ALA B N 1
ATOM 1705 C CA . ALA B 1 100 ? 23.831 -0.858 -3.135 1.00 24.55 100 ALA B CA 1
ATOM 1706 C C . ALA B 1 100 ? 24.439 0.502 -3.438 1.00 22.48 100 ALA B C 1
ATOM 1707 O O . ALA B 1 100 ? 23.978 1.209 -4.330 1.00 23.20 100 ALA B O 1
ATOM 1709 N N . ALA B 1 101 ? 25.466 0.873 -2.686 1.00 23.13 101 ALA B N 1
ATOM 1710 C CA . ALA B 1 101 ? 26.107 2.165 -2.874 1.00 22.23 101 ALA B CA 1
ATOM 1711 C C . ALA B 1 101 ? 27.506 2.183 -2.286 1.00 22.56 101 ALA B C 1
ATOM 1712 O O . ALA B 1 101 ? 27.838 1.380 -1.412 1.00 21.60 101 ALA B O 1
ATOM 1714 N N . ARG B 1 102 ? 28.313 3.121 -2.767 1.00 21.96 102 ARG B N 1
ATOM 1715 C CA . ARG B 1 102 ? 29.683 3.288 -2.312 1.00 24.29 102 ARG B CA 1
ATOM 1716 C C . ARG B 1 102 ? 30.109 4.727 -2.580 1.00 24.20 102 ARG B C 1
ATOM 1717 O O . ARG B 1 102 ? 29.677 5.346 -3.558 1.00 24.72 102 ARG B O 1
ATOM 1725 N N . GLY B 1 103 ? 30.947 5.264 -1.704 1.00 24.04 103 GLY B N 1
ATOM 1726 C CA . GLY B 1 103 ? 31.414 6.620 -1.884 1.00 23.97 103 GLY B CA 1
ATOM 1727 C C . GLY B 1 103 ? 32.668 6.885 -1.084 1.00 25.69 103 GLY B C 1
ATOM 1728 O O . GLY B 1 103 ? 33.041 6.098 -0.213 1.00 25.38 103 GLY B O 1
ATOM 1729 N N . GLY B 1 104 ? 33.321 8.001 -1.386 1.00 24.34 104 GLY B N 1
ATOM 1730 C CA . GLY B 1 104 ? 34.525 8.372 -0.675 1.00 24.49 104 GLY B CA 1
ATOM 1731 C C . GLY B 1 104 ? 34.338 9.708 0.009 1.00 23.83 104 GLY B C 1
ATOM 1732 O O . GLY B 1 104 ? 33.667 10.595 -0.512 1.00 25.03 104 GLY B O 1
ATOM 1733 N N . PHE B 1 105 ? 34.922 9.851 1.188 1.00 22.85 105 PHE B N 1
ATOM 1734 C CA . PHE B 1 105 ? 34.812 11.088 1.937 1.00 22.78 105 PHE B CA 1
ATOM 1735 C C . PHE B 1 105 ? 36.193 11.467 2.423 1.00 23.52 105 PHE B C 1
ATOM 1736 O O . PHE B 1 105 ? 37.029 10.597 2.668 1.00 23.00 105 PHE B O 1
ATOM 1744 N N . VAL B 1 106 ? 36.443 12.767 2.522 1.00 23.45 106 VAL B N 1
ATOM 1745 C CA . VAL B 1 106 ? 37.714 13.249 3.025 1.00 21.88 106 VAL B CA 1
ATOM 1746 C C . VAL B 1 106 ? 37.402 14.058 4.265 1.00 22.99 106 VAL B C 1
ATOM 1747 O O . VAL B 1 106 ? 36.605 15.014 4.228 1.00 21.45 106 VAL B O 1
ATOM 1751 N N . LEU B 1 107 ? 38.017 13.665 5.369 1.00 21.03 107 LEU B N 1
ATOM 1752 C CA . LEU B 1 107 ? 37.815 14.351 6.625 1.00 22.20 107 LEU B CA 1
ATOM 1753 C C . LEU B 1 107 ? 39.129 14.899 7.151 1.00 23.38 107 LEU B C 1
ATOM 1754 O O . LEU B 1 107 ? 40.204 14.341 6.898 1.00 23.53 107 LEU B O 1
ATOM 1759 N N . VAL B 1 108 ? 39.024 15.994 7.894 1.00 23.01 108 VAL B N 1
ATOM 1760 C CA . VAL B 1 108 ? 40.176 16.678 8.452 1.00 23.98 108 VAL B CA 1
ATOM 1761 C C . VAL B 1 108 ? 40.099 16.812 9.963 1.00 25.05 108 VAL B C 1
ATOM 1762 O O . VAL B 1 108 ? 39.095 17.287 10.504 1.00 24.99 108 VAL B O 1
ATOM 1766 N N . ALA B 1 109 ? 41.165 16.400 10.643 1.00 24.65 109 ALA B N 1
ATOM 1767 C CA . ALA B 1 109 ? 41.223 16.512 12.095 1.00 27.09 109 ALA B CA 1
ATOM 1768 C C . ALA B 1 109 ? 41.533 17.967 12.416 1.00 28.97 109 ALA B C 1
ATOM 1769 O O . ALA B 1 109 ? 42.303 18.610 11.704 1.00 29.90 109 ALA B O 1
ATOM 1771 N N . VAL B 1 110 ? 40.935 18.491 13.480 1.00 31.45 110 VAL B N 1
ATOM 1772 C CA . VAL B 1 110 ? 41.159 19.879 13.870 1.00 34.42 110 VAL B CA 1
ATOM 1773 C C . VAL B 1 110 ? 41.368 19.979 15.373 1.00 37.78 110 VAL B C 1
ATOM 1774 O O . VAL B 1 110 ? 40.908 19.120 16.127 1.00 37.22 110 VAL B O 1
ATOM 1778 N N . ASP B 1 111 ? 42.066 21.023 15.810 1.00 41.12 111 ASP B N 1
ATOM 1779 C CA . ASP B 1 111 ? 42.301 21.211 17.237 1.00 45.99 111 ASP B CA 1
ATOM 1780 C C . ASP B 1 111 ? 41.088 21.895 17.854 1.00 48.64 111 ASP B C 1
ATOM 1781 O O . ASP B 1 111 ? 40.115 22.189 17.160 1.00 47.59 111 ASP B O 1
ATOM 1786 N N . GLU B 1 112 ? 41.140 22.141 19.157 1.00 52.67 112 GLU B N 1
ATOM 1787 C CA . GLU B 1 112 ? 40.026 22.785 19.833 1.00 57.07 112 GLU B CA 1
ATOM 1788 C C . GLU B 1 112 ? 39.801 24.186 19.279 1.00 58.03 112 GLU B C 1
ATOM 1789 O O . GLU B 1 112 ? 38.741 24.780 19.471 1.00 58.63 112 GLU B O 1
ATOM 1795 N N . ARG B 1 113 ? 40.801 24.705 18.572 1.00 58.84 113 ARG B N 1
ATOM 1796 C CA . ARG B 1 113 ? 40.702 26.032 17.981 1.00 59.17 113 ARG B CA 1
ATOM 1797 C C . ARG B 1 113 ? 40.031 25.937 16.611 1.00 57.72 113 ARG B C 1
ATOM 1798 O O . ARG B 1 113 ? 39.660 26.951 16.022 1.00 58.68 113 ARG B O 1
ATOM 1806 N N . GLY B 1 114 ? 39.877 24.714 16.112 1.00 55.78 114 GLY B N 1
ATOM 1807 C CA . GLY B 1 114 ? 39.248 24.510 14.818 1.00 53.20 114 GLY B CA 1
ATOM 1808 C C . GLY B 1 114 ? 40.246 24.488 13.673 1.00 51.64 114 GLY B C 1
ATOM 1809 O O . GLY B 1 114 ? 39.868 24.464 12.500 1.00 50.36 114 GLY B O 1
ATOM 1810 N N . ARG B 1 115 ? 41.526 24.491 14.026 1.00 49.95 115 ARG B N 1
ATOM 1811 C CA . ARG B 1 115 ? 42.616 24.480 13.057 1.00 48.59 115 ARG B CA 1
ATOM 1812 C C . ARG B 1 115 ? 43.022 23.047 12.713 1.00 46.20 115 ARG B C 1
ATOM 1813 O O . ARG B 1 115 ? 43.112 22.195 13.594 1.00 45.45 115 ARG B O 1
ATOM 1821 N N . PRO B 1 116 ? 43.269 22.765 11.423 1.00 44.27 116 PRO B N 1
ATOM 1822 C CA . PRO B 1 116 ? 43.669 21.420 10.999 1.00 42.96 116 PRO B CA 1
ATOM 1823 C C . PRO B 1 116 ? 44.863 20.903 11.798 1.00 42.86 116 PRO B C 1
ATOM 1824 O O . PRO B 1 116 ? 45.866 21.604 11.938 1.00 43.00 116 PRO B O 1
ATOM 1828 N N . SER B 1 117 ? 44.74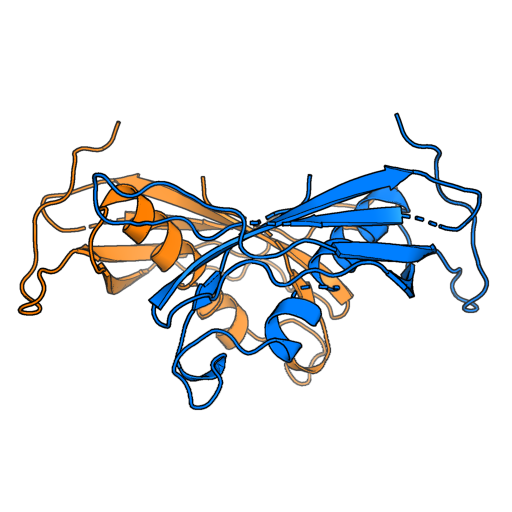0 19.685 12.326 1.00 41.85 117 SER B N 1
ATOM 1829 C CA . SER B 1 117 ? 45.802 19.049 13.106 1.00 41.26 117 SER B CA 1
ATOM 1830 C C . SER B 1 117 ? 46.223 17.742 12.460 1.00 40.42 117 SER B C 1
ATOM 1831 O O . SER B 1 117 ? 45.398 17.022 11.897 1.00 39.46 117 SER B O 1
ATOM 1834 N N . PRO B 1 118 ? 47.519 17.412 12.543 1.00 40.15 118 PRO B N 1
ATOM 1835 C CA . PRO B 1 118 ? 48.039 16.175 11.955 1.00 39.85 118 PRO B CA 1
ATOM 1836 C C . PRO B 1 118 ? 47.485 14.911 12.607 1.00 40.21 118 PRO B C 1
ATOM 1837 O O . PRO B 1 118 ? 47.178 14.892 13.798 1.00 40.11 118 PRO B O 1
ATOM 1841 N N . VAL B 1 119 ? 47.347 13.860 11.811 1.00 40.62 119 VAL B N 1
ATOM 1842 C CA . VAL B 1 119 ? 46.832 12.593 12.305 1.00 41.53 119 VAL B CA 1
ATOM 1843 C C . VAL B 1 119 ? 47.900 11.520 12.138 1.00 43.89 119 VAL B C 1
ATOM 1844 O O . VAL B 1 119 ? 48.811 11.666 11.325 1.00 43.90 119 VAL B O 1
ATOM 1848 N N . PRO B 1 120 ? 47.798 10.425 12.906 1.00 45.39 120 PRO B N 1
ATOM 1849 C CA . PRO B 1 120 ? 48.772 9.333 12.823 1.00 47.45 120 PRO B CA 1
ATOM 1850 C C . PRO B 1 120 ? 48.862 8.801 11.398 1.00 49.65 120 PRO B C 1
ATOM 1851 O O . PRO B 1 120 ? 47.962 9.021 10.590 1.00 49.00 120 PRO B O 1
ATOM 1855 N N . PRO B 1 121 ? 49.960 8.103 11.066 1.00 52.46 121 PRO B N 1
ATOM 1856 C CA . PRO B 1 121 ? 50.125 7.549 9.718 1.00 54.77 121 PRO B CA 1
ATOM 1857 C C . PRO B 1 121 ? 49.172 6.376 9.495 1.00 56.82 121 PRO B C 1
ATOM 1858 O O . PRO B 1 121 ? 48.589 5.850 10.445 1.00 56.45 121 PRO B O 1
ATOM 1862 N N . LEU B 1 122 ? 49.016 5.967 8.241 1.00 59.94 122 LEU B N 1
ATOM 1863 C CA . LEU B 1 122 ? 48.141 4.849 7.913 1.00 63.08 122 LEU B CA 1
ATOM 1864 C C . LEU B 1 122 ? 48.896 3.543 8.147 1.00 65.60 122 LEU B C 1
ATOM 1865 O O . LEU B 1 122 ? 49.884 3.258 7.468 1.00 65.93 122 LEU B O 1
ATOM 1870 N N . GLU B 1 123 ? 48.432 2.754 9.113 1.00 68.02 123 GLU B N 1
ATOM 1871 C CA . GLU B 1 123 ? 49.068 1.479 9.424 1.00 70.84 123 GLU B CA 1
ATOM 1872 C C . GLU B 1 123 ? 48.349 0.325 8.732 1.00 71.21 123 GLU B C 1
ATOM 1873 O O . GLU B 1 123 ? 48.518 -0.837 9.104 1.00 72.32 123 GLU B O 1
#

Nearest PDB structures (foldseek):
  2eis-assembly1_A  TM=1.009E+00  e=2.760E-21  Thermus thermophilus HB8
  5dm5-assembly1_D  TM=9.040E-01  e=2.668E-10  Yersinia pestis
  2qq2-assembly2_F  TM=9.305E-01  e=3.135E-09  Homo sapiens
  5dm5-assembly1_F  TM=9.160E-01  e=2.660E-09  Yersinia pestis
  2q2b-assembly1_B  TM=9.249E-01  e=8.373E-08  Mus musculus

Radius of gyration: 18.83 Å; Cα contacts (8 Å, |Δi|>4): 543; chains: 2; bounding box: 50×50×42 Å

B-factor: mean 38.62, std 16.19, range [17.51, 98.97]

Sequence (234 aa):
ETRVYPVFPGETNHYGTLFGGTVLAWDQAAFVAATRHARKKVVTVHADAVDFKRPVPLGAIVELVARLKEVGRTSRVEVEWVEPVKEGEEAYLAARGGFVLVAVDERGRPSPVPPLEETRVYPVFPGETNHYGTLFGGTVLAWDQAAFVAATRHARKKVVTVHADAVDFKRPVPLGAIVELVARLKEVGRTSRVEVEWVEPVKEGEEAYLAARGGFVLVAVDERGRPSPVPPLE

CATH classification: 3.10.129.10

InterPro domains:
  IPR006683 Thioesterase domain [PF03061] (18-93)
  IPR029069 HotDog domain superfamily [SSF54637] (4-122)
  IPR033120 Hotdog acyl-CoA thioesterase (ACOT)-type domain [PS51770] (1-113)
  IPR040170 Cytosolic acyl coenzyme A thioester hydrolase [PTHR11049] (4-123)

Solvent-accessible surface area: 12498 Å² total

Secondary structure (DSSP, 8-state):
-B--EE--GGGB-TTSBB-HHHHHH--HHHHHHHHHHHTS-EEEEEEEEEEE-S--BTT-EE---EEE----S---EEE--B---STT---B--EEEEEEEEEB-TTS-B---PPP-/-B--EE--GGGB-TTSBB-HHHHHH--HHHHHHHHHHHTSEEEEEEEEEEEE-S--BTT-EE---EEE----S---EEE--B---STT---B--EEEEEEEEEE-TTS-B-------

Organism: Thermus thermophilus (strain ATCC 27634 / DSM 579 / HB8) (NCBI:txid300852)

Foldseek 3Di:
DFKKDFAAPVQDDVVQWGDPVSVVVCVVRQLVQLCVQQVAHKDWDDKDDKDQAATHGHGWMFMKDKDDDFDDFFKKIKIWWTQDDDPPDGIDIGIIIMTMMGGADPVRHGHGTDGDD/DFKKDFAAPVQPDVVQWGDPVSVVVVVVRQLVVLCVQQVAHKDWDDKDDKDQAATHGHGWMDMKDKDDDAFDFFKKIKIWWTDDDDPPDDIDIGIIIMTMMGGAHPVRHGHGTDGDD